Protein AF-A0A537HBE6-F1 (afdb_monomer)

Mean predicted aligned error: 11.93 Å

Structure (mmCIF, N/CA/C/O backbone):
data_AF-A0A537HBE6-F1
#
_entry.id   AF-A0A537HBE6-F1
#
loop_
_atom_site.group_PDB
_atom_site.id
_atom_site.type_symbol
_atom_site.label_atom_id
_atom_site.label_alt_id
_atom_site.label_comp_id
_atom_site.label_asym_id
_atom_site.label_entity_id
_atom_site.label_seq_id
_atom_site.pdbx_PDB_ins_code
_atom_site.Cartn_x
_atom_site.Cartn_y
_atom_site.Cartn_z
_atom_site.occupancy
_atom_site.B_iso_or_equiv
_atom_site.auth_seq_id
_atom_site.auth_comp_id
_atom_site.auth_asym_id
_atom_site.auth_atom_id
_atom_site.pdbx_PDB_model_num
ATOM 1 N N . MET A 1 1 ? -27.105 1.683 82.268 1.00 35.22 1 MET A N 1
ATOM 2 C CA . MET A 1 1 ? -25.812 1.882 82.961 1.00 35.22 1 MET A CA 1
ATOM 3 C C . MET A 1 1 ? -24.728 1.595 81.931 1.00 35.22 1 MET A C 1
ATOM 5 O O . MET A 1 1 ? -24.736 0.506 81.385 1.00 35.22 1 MET A O 1
ATOM 9 N N . LEU A 1 2 ? -24.142 2.645 81.341 1.00 30.03 2 LEU A N 1
ATOM 10 C CA . LEU A 1 2 ? -22.812 3.186 81.698 1.00 30.03 2 LEU A CA 1
ATOM 11 C C . LEU A 1 2 ? -21.709 2.138 81.435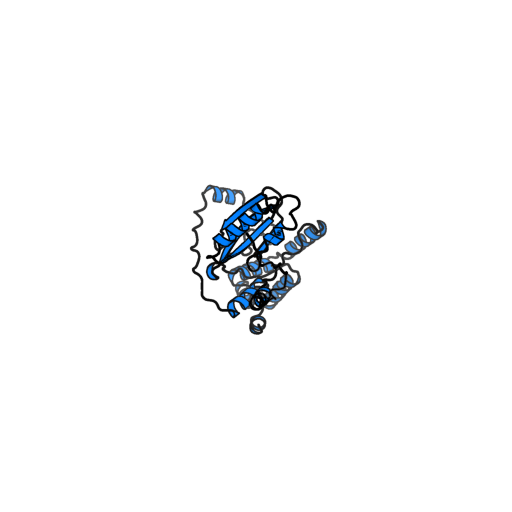 1.00 30.03 2 LEU A C 1
ATOM 13 O O . LEU A 1 2 ? -21.722 1.104 82.078 1.00 30.03 2 LEU A O 1
ATOM 17 N N . GLY A 1 3 ? -20.732 2.318 80.548 1.00 27.80 3 GLY A N 1
ATOM 18 C CA . GLY A 1 3 ? -20.381 3.460 79.717 1.00 27.80 3 GLY A CA 1
ATOM 19 C C . GLY A 1 3 ? -18.981 3.282 79.103 1.00 27.80 3 GLY A C 1
ATOM 20 O O . GLY A 1 3 ? -18.118 2.680 79.724 1.00 27.80 3 GLY A O 1
ATOM 21 N N . ARG A 1 4 ? -18.819 3.896 77.923 1.00 27.53 4 ARG A N 1
ATOM 22 C CA . ARG A 1 4 ? -17.654 4.639 77.395 1.00 27.53 4 ARG A CA 1
ATOM 23 C C . ARG A 1 4 ? -16.318 3.945 77.085 1.00 27.53 4 ARG A C 1
ATOM 25 O O . ARG A 1 4 ? -15.732 3.244 77.895 1.00 27.53 4 ARG A O 1
ATOM 32 N N . GLY A 1 5 ? -15.802 4.341 75.920 1.00 27.55 5 GLY A N 1
ATOM 33 C CA . GLY A 1 5 ? -14.431 4.175 75.444 1.00 27.55 5 GLY A CA 1
ATOM 34 C C . GLY A 1 5 ? -14.292 4.740 74.028 1.00 27.55 5 GLY A C 1
ATOM 35 O O . GLY A 1 5 ? -14.226 3.981 73.071 1.00 27.55 5 GLY A O 1
ATOM 36 N N . ASP A 1 6 ? -14.341 6.070 73.919 1.00 26.98 6 ASP A N 1
ATOM 37 C CA . ASP A 1 6 ? -14.118 6.883 72.717 1.00 26.98 6 ASP A CA 1
ATOM 38 C C . ASP A 1 6 ? -12.784 6.577 72.007 1.00 26.98 6 ASP A C 1
ATOM 40 O O . ASP A 1 6 ? -11.779 6.305 72.662 1.00 26.98 6 ASP A O 1
ATOM 44 N N . SER A 1 7 ? -12.721 6.748 70.682 1.00 27.83 7 SER A N 1
ATOM 45 C CA . SER A 1 7 ? -11.864 7.784 70.066 1.00 27.83 7 SER A CA 1
ATOM 46 C C . SER A 1 7 ? -11.860 7.747 68.531 1.00 27.83 7 SER A C 1
ATOM 48 O O . SER A 1 7 ? -11.978 6.715 67.878 1.00 27.83 7 SER A O 1
ATOM 50 N N . CYS A 1 8 ? -11.774 8.960 67.994 1.00 26.64 8 CYS A N 1
ATOM 51 C CA . CYS A 1 8 ? -11.892 9.392 66.611 1.00 26.64 8 CYS A CA 1
ATOM 52 C C . CYS A 1 8 ? -10.742 8.964 65.674 1.00 26.64 8 CYS A C 1
ATOM 54 O O . CYS A 1 8 ? -9.643 8.632 66.107 1.00 26.64 8 CYS A O 1
ATOM 56 N N . CYS A 1 9 ? -11.008 9.094 64.365 1.00 28.48 9 CYS A N 1
ATOM 57 C CA . CYS A 1 9 ? -10.073 9.026 63.233 1.00 28.48 9 CYS A CA 1
ATOM 58 C C . CYS A 1 9 ? -8.737 9.772 63.433 1.00 28.48 9 CYS A C 1
ATOM 60 O O . CYS A 1 9 ? -8.686 10.792 64.122 1.00 28.48 9 CYS A O 1
ATOM 62 N N . PRO A 1 10 ? -7.727 9.417 62.614 1.00 28.48 10 PRO A N 1
ATOM 63 C CA . PRO A 1 10 ? -7.328 10.393 61.598 1.00 28.48 10 PRO A CA 1
ATOM 64 C C . PRO A 1 10 ? -7.112 9.808 60.191 1.00 28.48 10 PRO A C 1
ATOM 66 O O . PRO A 1 10 ? -6.688 8.671 60.001 1.00 28.48 10 PRO A O 1
ATOM 69 N N . MET A 1 11 ? -7.371 10.656 59.189 1.00 29.17 11 MET A N 1
ATOM 70 C CA . MET A 1 11 ? -6.789 10.550 57.851 1.00 29.17 11 MET A CA 1
ATOM 71 C C . MET A 1 11 ? -5.257 10.514 57.943 1.00 29.17 11 MET A C 1
ATOM 73 O O . MET A 1 11 ? -4.666 11.340 58.635 1.00 29.17 11 MET A O 1
ATOM 77 N N . GLY A 1 12 ? -4.612 9.621 57.190 1.00 23.45 12 GLY A N 1
ATOM 78 C CA . GLY A 1 12 ? -3.154 9.577 57.095 1.00 23.45 12 GLY A CA 1
ATOM 79 C C . GLY A 1 12 ? -2.655 8.535 56.098 1.00 23.45 12 GLY A C 1
ATOM 80 O O . GLY A 1 12 ? -2.585 7.357 56.416 1.00 23.45 12 GLY A O 1
ATOM 81 N N . ALA A 1 13 ? -2.345 9.007 54.890 1.00 27.44 13 ALA A N 1
ATOM 82 C CA . ALA A 1 13 ? -1.372 8.489 53.926 1.00 27.44 13 ALA A CA 1
ATOM 83 C C . ALA A 1 13 ? -0.990 6.992 53.990 1.00 27.44 13 ALA A C 1
ATOM 85 O O . ALA A 1 13 ? -0.102 6.600 54.744 1.00 27.44 13 ALA A O 1
ATOM 86 N N . ILE A 1 14 ? -1.514 6.192 53.051 1.00 28.03 14 ILE A N 1
ATOM 87 C CA . ILE A 1 14 ? -0.768 5.025 52.560 1.00 28.03 14 ILE A CA 1
ATOM 88 C C . ILE A 1 14 ? -0.070 5.423 51.268 1.00 28.03 14 ILE A C 1
ATOM 90 O O . ILE A 1 14 ? -0.661 5.709 50.228 1.00 28.03 14 ILE A O 1
ATOM 94 N N . GLN A 1 15 ? 1.237 5.495 51.437 1.00 26.45 15 GLN A N 1
ATOM 95 C CA . GLN A 1 15 ? 2.254 5.921 50.518 1.00 26.45 15 GLN A CA 1
ATOM 96 C C . GLN A 1 15 ? 2.343 4.991 49.309 1.00 26.45 15 GLN A C 1
ATOM 98 O O . GLN A 1 15 ? 2.395 3.767 49.415 1.00 26.45 15 GLN A O 1
ATOM 103 N N . VAL A 1 16 ? 2.392 5.648 48.155 1.00 34.34 16 VAL A N 1
ATOM 104 C CA . VAL A 1 16 ? 2.895 5.197 46.861 1.00 34.34 16 VAL A CA 1
ATOM 105 C C . VAL A 1 16 ? 3.956 4.103 47.018 1.00 34.34 16 VAL A C 1
ATOM 107 O O . VAL A 1 16 ? 5.092 4.380 47.397 1.00 34.34 16 VAL A O 1
ATOM 110 N N . CYS A 1 17 ? 3.610 2.866 46.663 1.00 23.28 17 CYS A N 1
ATOM 111 C CA . CYS A 1 17 ? 4.595 1.815 46.454 1.00 23.28 17 CYS A CA 1
ATOM 112 C C . CYS A 1 17 ? 4.373 1.139 45.097 1.00 23.28 17 CYS A C 1
ATOM 114 O O . CYS A 1 17 ? 3.527 0.271 44.909 1.00 23.28 17 CYS A O 1
ATOM 116 N N . GLN A 1 18 ? 5.199 1.594 44.153 1.00 29.94 18 GLN A N 1
ATOM 117 C CA . GLN A 1 18 ? 5.764 0.816 43.052 1.00 29.94 18 GLN A CA 1
ATOM 118 C C . GLN A 1 18 ? 4.854 0.465 41.869 1.00 29.94 18 GLN A C 1
ATOM 120 O O . GLN A 1 18 ? 4.800 -0.653 41.358 1.00 29.94 18 GLN A O 1
ATOM 125 N N . LEU A 1 19 ? 4.332 1.531 41.267 1.00 30.58 19 LEU A N 1
ATOM 126 C CA . LEU A 1 19 ? 4.089 1.646 39.827 1.00 30.58 19 LEU A CA 1
ATOM 127 C C . LEU A 1 19 ? 5.437 1.723 39.067 1.00 30.58 19 LEU A C 1
ATOM 129 O O . LEU A 1 19 ? 5.747 2.713 38.415 1.00 30.58 19 LEU A O 1
ATOM 133 N N . GLN A 1 20 ? 6.278 0.687 39.174 1.00 28.30 20 GLN A N 1
ATOM 134 C CA . GLN A 1 20 ? 7.635 0.689 38.590 1.00 28.30 20 GLN A CA 1
ATOM 135 C C . GLN A 1 20 ? 7.948 -0.512 37.685 1.00 28.30 20 GLN A C 1
ATOM 137 O O . GLN A 1 20 ? 9.061 -0.635 37.190 1.00 28.30 20 GLN A O 1
ATOM 142 N N . ARG A 1 21 ? 6.951 -1.350 37.356 1.00 26.22 21 ARG A N 1
ATOM 143 C CA . ARG A 1 21 ? 7.073 -2.418 36.334 1.00 26.22 21 ARG A CA 1
ATOM 144 C C . ARG A 1 21 ? 6.262 -2.177 35.051 1.00 26.22 21 ARG A C 1
ATOM 146 O O . ARG A 1 21 ? 6.013 -3.110 34.296 1.00 26.22 21 ARG A O 1
ATOM 153 N N . ARG A 1 22 ? 5.842 -0.933 34.776 1.00 29.36 22 ARG A N 1
ATOM 154 C CA . ARG A 1 22 ? 5.115 -0.558 33.538 1.00 29.36 22 ARG A CA 1
ATOM 155 C C . ARG A 1 22 ? 5.915 0.313 32.555 1.00 29.36 22 ARG A C 1
ATOM 157 O O . ARG A 1 22 ? 5.417 0.591 31.467 1.00 29.36 22 ARG A O 1
ATOM 164 N N . SER A 1 23 ? 7.150 0.707 32.873 1.00 28.45 23 SER A N 1
ATOM 165 C CA . SER A 1 23 ? 7.955 1.595 32.015 1.00 28.45 23 SER A CA 1
ATOM 166 C C . SER A 1 23 ? 8.754 0.869 30.921 1.00 28.45 23 SER A C 1
ATOM 168 O O . SER A 1 23 ? 8.957 1.445 29.854 1.00 28.45 23 SER A O 1
ATOM 170 N N . GLN A 1 24 ? 9.134 -0.403 31.106 1.00 26.56 24 GLN A N 1
ATOM 171 C CA . GLN A 1 24 ? 9.979 -1.109 30.125 1.00 26.56 24 GLN A CA 1
ATOM 172 C C . GLN A 1 24 ? 9.226 -1.538 28.844 1.00 26.56 24 GLN A C 1
ATOM 174 O O . GLN A 1 24 ? 9.827 -1.630 27.777 1.00 26.56 24 GLN A O 1
ATOM 179 N N . CYS A 1 25 ? 7.904 -1.764 28.909 1.00 28.52 25 CYS A N 1
ATOM 180 C CA . CYS A 1 25 ? 7.102 -2.178 27.742 1.00 28.52 25 CYS A CA 1
ATOM 181 C C . CYS A 1 25 ? 6.655 -1.012 26.840 1.00 28.52 25 CYS A C 1
ATOM 183 O O . CYS A 1 25 ? 6.406 -1.224 25.656 1.00 28.52 25 CYS A O 1
ATOM 185 N N . ARG A 1 26 ? 6.596 0.229 27.349 1.00 28.75 26 ARG A N 1
ATOM 186 C CA . ARG A 1 26 ? 6.277 1.407 26.516 1.00 28.75 26 ARG A CA 1
ATOM 187 C C . ARG A 1 26 ? 7.437 1.816 25.605 1.00 28.75 26 ARG A C 1
ATOM 189 O O . ARG A 1 26 ? 7.196 2.227 24.476 1.00 28.75 26 ARG A O 1
ATOM 196 N N . GLN A 1 27 ? 8.681 1.642 26.052 1.00 28.62 27 GLN A N 1
ATOM 197 C CA . GLN A 1 27 ? 9.860 2.102 25.305 1.00 28.62 27 GLN A CA 1
ATOM 198 C C . GLN A 1 27 ? 10.160 1.281 24.040 1.00 28.62 27 GLN A C 1
ATOM 200 O O . GLN A 1 27 ? 10.790 1.790 23.116 1.00 28.62 27 GLN A O 1
ATOM 205 N N . ASN A 1 28 ? 9.682 0.035 23.949 1.00 29.28 28 ASN A N 1
ATOM 206 C CA . ASN A 1 28 ? 9.869 -0.773 22.741 1.00 29.28 28 ASN A CA 1
ATOM 207 C C . ASN A 1 28 ? 8.794 -0.514 21.676 1.00 29.28 28 ASN A C 1
ATOM 209 O O . ASN A 1 28 ? 9.114 -0.553 20.492 1.00 29.28 28 ASN A O 1
ATOM 213 N N . LEU A 1 29 ? 7.560 -0.166 22.055 1.00 33.53 29 LEU A N 1
ATOM 214 C CA . LEU A 1 29 ? 6.473 0.088 21.097 1.00 33.53 29 LEU A CA 1
ATOM 215 C C . LEU A 1 29 ? 6.649 1.396 20.310 1.00 33.53 29 LEU A C 1
ATOM 217 O O . LEU A 1 29 ? 6.219 1.474 19.160 1.00 33.53 29 LEU A O 1
ATOM 221 N N . GLU A 1 30 ? 7.348 2.396 20.858 1.00 29.83 30 GLU A N 1
ATOM 222 C CA . GLU A 1 30 ? 7.667 3.617 20.101 1.00 29.83 30 GLU A CA 1
ATOM 223 C C . GLU A 1 30 ? 8.700 3.381 18.986 1.00 29.83 30 GLU A C 1
ATOM 225 O O . GLU A 1 30 ? 8.633 4.032 17.942 1.00 29.83 30 GLU A O 1
ATOM 230 N N . LYS A 1 31 ? 9.587 2.383 19.129 1.00 31.44 31 LYS A N 1
ATOM 231 C CA . LYS A 1 31 ? 10.546 1.982 18.077 1.00 31.44 31 LYS A CA 1
ATOM 232 C C . LYS A 1 31 ? 9.891 1.205 16.923 1.00 31.44 31 LYS A C 1
ATOM 234 O O . LYS A 1 31 ? 10.433 1.166 15.812 1.00 31.44 31 LYS A O 1
ATOM 239 N N . PHE A 1 32 ? 8.697 0.652 17.147 1.00 34.19 32 PHE A N 1
ATOM 240 C CA . PHE A 1 32 ? 7.895 -0.066 16.150 1.00 34.19 32 PHE A CA 1
ATOM 241 C C . PHE A 1 32 ? 6.772 0.781 15.536 1.00 34.19 32 PHE A C 1
ATOM 243 O O . PHE A 1 32 ? 5.831 0.236 14.963 1.00 34.19 32 PHE A O 1
ATOM 250 N N . ARG A 1 33 ? 6.882 2.118 15.552 1.00 30.12 33 ARG A N 1
ATOM 251 C CA . ARG A 1 33 ? 6.103 2.929 14.609 1.00 30.12 33 ARG A CA 1
ATOM 252 C C . ARG A 1 33 ? 6.563 2.584 13.190 1.00 30.12 33 ARG A C 1
ATOM 254 O O . ARG A 1 33 ? 7.666 2.951 12.768 1.00 30.12 33 ARG A O 1
ATOM 261 N N . LEU A 1 34 ? 5.732 1.842 12.459 1.00 34.72 34 LEU A N 1
ATOM 262 C CA . LEU A 1 34 ? 5.733 1.927 11.004 1.00 34.72 34 LEU A CA 1
ATOM 263 C C . LEU A 1 34 ? 5.530 3.413 10.685 1.00 34.72 34 LEU A C 1
ATOM 265 O O . LEU A 1 34 ? 4.636 4.026 11.281 1.00 34.72 34 LEU A O 1
ATOM 269 N N . PRO A 1 35 ? 6.376 4.038 9.847 1.00 28.19 35 PRO A N 1
ATOM 270 C CA . PRO A 1 35 ? 6.068 5.389 9.419 1.00 28.19 35 PRO A CA 1
ATOM 271 C C . PRO A 1 35 ? 4.660 5.360 8.816 1.00 28.19 35 PRO A C 1
ATOM 273 O O . PRO A 1 35 ? 4.329 4.381 8.135 1.00 28.19 35 PRO A O 1
ATOM 276 N N . PRO A 1 36 ? 3.823 6.385 9.060 1.00 33.09 36 PRO A N 1
ATOM 277 C CA . PRO A 1 36 ? 2.632 6.546 8.248 1.00 33.09 36 PRO A CA 1
ATOM 278 C C . PRO A 1 36 ? 3.105 6.441 6.803 1.00 3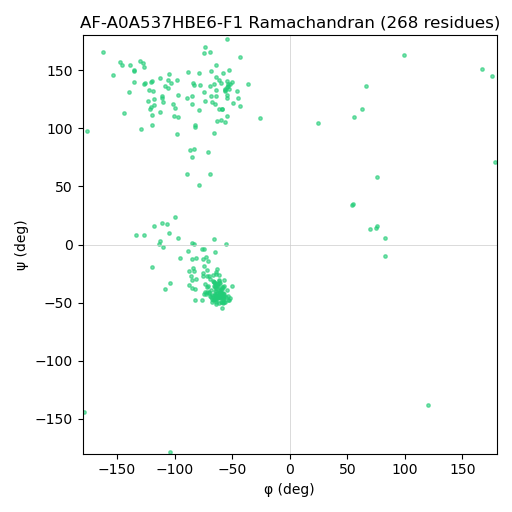3.09 36 PRO A C 1
ATOM 280 O O . PRO A 1 36 ? 4.029 7.159 6.415 1.00 33.09 36 PRO A O 1
ATOM 283 N N . ILE A 1 37 ? 2.566 5.482 6.045 1.00 39.19 37 ILE A N 1
ATOM 284 C CA . ILE A 1 37 ? 2.835 5.409 4.614 1.00 39.19 37 ILE A CA 1
ATOM 285 C C . ILE A 1 37 ? 2.408 6.781 4.102 1.00 39.19 37 ILE A C 1
ATOM 287 O O . ILE A 1 37 ? 1.219 7.102 4.125 1.00 39.19 37 ILE A O 1
ATOM 291 N N . PHE A 1 38 ? 3.396 7.624 3.795 1.00 35.47 38 PHE A N 1
ATOM 292 C CA . PHE A 1 38 ? 3.224 9.035 3.478 1.00 35.47 38 PHE A CA 1
ATOM 293 C C . PHE A 1 38 ? 2.552 9.112 2.104 1.00 35.47 38 PHE A C 1
ATOM 295 O O . PHE A 1 38 ? 3.183 9.310 1.064 1.00 35.47 38 PHE A O 1
ATOM 302 N N . PHE A 1 39 ? 1.240 8.906 2.090 1.00 40.88 39 PHE A N 1
ATOM 303 C CA . PHE A 1 39 ? 0.391 9.532 1.099 1.00 40.88 39 PHE A CA 1
ATOM 304 C C . PHE A 1 39 ? 0.437 11.017 1.441 1.00 40.88 39 PHE A C 1
ATOM 306 O O . PHE A 1 39 ? 0.247 11.384 2.600 1.00 40.88 39 PHE A O 1
ATOM 313 N N . GLY A 1 40 ? 0.853 11.824 0.464 1.00 34.81 40 GLY A N 1
ATOM 314 C CA . GLY A 1 40 ? 1.066 13.260 0.622 1.00 34.81 40 GLY A CA 1
ATOM 315 C C . GLY A 1 40 ? -0.166 13.990 1.171 1.00 34.81 40 GLY A C 1
ATOM 316 O O . GLY A 1 40 ? -1.207 13.365 1.390 1.00 34.81 40 GLY A O 1
ATOM 317 N N . PRO A 1 41 ? -0.054 15.308 1.411 1.00 30.67 41 PRO A N 1
ATOM 318 C CA . PRO A 1 41 ? -1.150 16.087 1.968 1.00 30.67 41 PRO A CA 1
ATOM 319 C C . PRO A 1 41 ? -2.433 15.830 1.176 1.00 30.67 41 PRO A C 1
ATOM 321 O O . PRO A 1 41 ? -2.404 15.662 -0.045 1.00 30.67 41 PRO A O 1
ATOM 324 N N . TYR A 1 42 ? -3.533 15.730 1.921 1.00 41.25 42 TYR A N 1
ATOM 325 C CA . TYR A 1 42 ? -4.891 15.574 1.424 1.00 41.25 42 TYR A CA 1
ATOM 326 C C . TYR A 1 42 ? -5.094 16.375 0.130 1.00 41.25 42 TYR A C 1
ATOM 328 O O . TYR A 1 42 ? -4.670 17.526 0.035 1.00 41.25 42 TYR A O 1
ATOM 336 N N . LEU A 1 43 ? -5.784 15.781 -0.850 1.00 42.91 43 LEU A N 1
ATOM 337 C CA . LEU A 1 43 ? -6.163 16.412 -2.126 1.00 42.91 43 LEU A CA 1
ATOM 338 C C . LEU A 1 43 ? -6.961 17.728 -1.968 1.00 42.91 43 LEU A C 1
ATOM 340 O O . LEU A 1 43 ? -7.326 18.338 -2.962 1.00 42.91 43 LEU A O 1
ATOM 344 N N . SER A 1 44 ? -7.229 18.183 -0.743 1.00 47.56 44 SER A N 1
ATOM 345 C CA . SER A 1 44 ? -7.985 19.389 -0.420 1.00 47.56 44 SER A CA 1
ATOM 346 C C . SER A 1 44 ? -7.225 20.710 -0.612 1.00 47.56 44 SER A C 1
ATOM 348 O O . SER A 1 44 ? -7.836 21.756 -0.419 1.00 47.56 44 SER A O 1
ATOM 350 N N . HIS A 1 45 ? -5.933 20.700 -0.977 1.00 53.78 45 HIS A N 1
ATOM 351 C CA . HIS A 1 45 ? -5.135 21.935 -1.132 1.00 53.78 45 HIS A CA 1
ATOM 352 C C . HIS A 1 45 ? -4.291 22.028 -2.413 1.00 53.78 45 HIS A C 1
ATOM 354 O O . HIS A 1 45 ? -3.482 22.944 -2.525 1.00 53.78 45 HIS A O 1
ATOM 360 N N . ILE A 1 46 ? -4.441 21.110 -3.373 1.00 65.88 46 ILE A N 1
ATOM 361 C CA . ILE A 1 46 ? -3.742 21.234 -4.662 1.00 65.88 46 ILE A CA 1
ATOM 362 C C . ILE A 1 46 ? -4.593 22.127 -5.562 1.00 65.88 46 ILE A C 1
ATOM 364 O O . ILE A 1 46 ? -5.753 21.803 -5.821 1.00 65.88 46 ILE A O 1
ATOM 368 N N . ALA A 1 47 ? -4.028 23.241 -6.024 1.00 79.75 47 ALA A N 1
ATOM 369 C CA . ALA A 1 47 ? -4.695 24.094 -6.999 1.00 79.75 47 ALA A CA 1
ATOM 370 C C . ALA A 1 47 ? -4.986 23.280 -8.280 1.00 79.75 47 ALA A C 1
ATOM 372 O O . ALA A 1 47 ? -4.136 22.474 -8.683 1.00 79.75 47 ALA A O 1
ATOM 373 N N . PRO A 1 48 ? -6.157 23.433 -8.925 1.00 81.50 48 PRO A N 1
ATOM 374 C CA . PRO A 1 48 ? -6.501 22.678 -10.132 1.00 81.50 48 PRO A CA 1
ATOM 375 C C . PRO A 1 48 ? -5.411 22.725 -11.212 1.00 81.50 48 PRO A C 1
ATOM 377 O O . PRO A 1 48 ? -5.146 21.720 -11.871 1.00 81.50 48 PRO A O 1
ATOM 380 N N . GLU A 1 49 ? -4.725 23.858 -11.345 1.00 85.25 49 GLU A N 1
ATOM 381 C CA . GLU A 1 49 ? -3.630 24.074 -12.289 1.00 85.25 49 GLU A CA 1
ATOM 382 C C . GLU A 1 49 ? -2.421 23.187 -11.966 1.00 85.25 49 GLU A C 1
ATOM 384 O O . GLU A 1 49 ? -1.898 22.506 -12.847 1.00 85.25 49 GLU A O 1
ATOM 389 N N . GLU A 1 50 ? -2.022 23.122 -10.693 1.00 82.44 50 GLU A N 1
ATOM 390 C CA . GLU A 1 50 ? -0.912 22.283 -10.227 1.00 82.44 50 GLU A CA 1
ATOM 391 C C . GLU A 1 50 ? -1.232 20.789 -10.415 1.00 82.44 50 GLU A C 1
ATOM 393 O O . GLU A 1 50 ? -0.363 19.975 -10.747 1.00 82.44 50 GLU A O 1
ATOM 398 N N . TYR A 1 51 ? -2.500 20.408 -10.236 1.00 80.12 51 TYR A N 1
ATOM 399 C CA . TYR A 1 51 ? -2.964 19.048 -10.491 1.00 80.12 51 TYR A CA 1
ATOM 400 C C . TYR A 1 51 ? -2.886 18.687 -11.982 1.00 80.12 51 TYR A C 1
ATOM 402 O O . TYR A 1 51 ? -2.356 17.627 -12.332 1.00 80.12 51 TYR A O 1
ATOM 410 N N . LEU A 1 52 ? -3.355 19.573 -12.865 1.00 84.12 52 LEU A N 1
ATOM 411 C CA . LEU A 1 52 ? -3.275 19.382 -14.315 1.00 84.12 52 LEU A CA 1
ATOM 412 C C . LEU A 1 52 ? -1.826 19.351 -14.809 1.00 84.12 52 LEU A C 1
ATOM 414 O O . LEU A 1 52 ? -1.480 18.503 -15.632 1.00 84.12 52 LEU A O 1
ATOM 418 N N . GLU A 1 53 ? -0.957 20.210 -14.275 1.00 84.62 53 GLU A N 1
ATOM 419 C CA . GLU A 1 53 ? 0.473 20.191 -14.581 1.00 84.62 53 GLU A CA 1
ATOM 420 C C . GLU A 1 53 ? 1.101 18.849 -14.184 1.00 84.62 53 GLU A C 1
ATOM 422 O O . GLU A 1 53 ? 1.799 18.226 -14.988 1.00 84.62 53 GLU A O 1
ATOM 427 N N . LYS A 1 54 ? 0.791 18.340 -12.984 1.00 81.12 54 LYS A N 1
ATOM 428 C CA . LYS A 1 54 ? 1.240 17.014 -12.531 1.00 81.12 54 LYS A CA 1
ATOM 429 C C . LYS A 1 54 ? 0.759 15.891 -13.448 1.00 81.12 54 LYS A C 1
ATOM 431 O O . LYS A 1 54 ? 1.550 14.998 -13.759 1.00 81.12 54 LYS A O 1
ATOM 436 N N . ILE A 1 55 ? -0.492 15.933 -13.911 1.00 83.38 55 ILE A N 1
ATOM 437 C CA . ILE A 1 55 ? -1.027 14.949 -14.865 1.00 83.38 55 ILE A CA 1
ATOM 438 C C . ILE A 1 55 ? -0.291 15.033 -16.201 1.00 83.38 55 ILE A C 1
ATOM 440 O O . ILE A 1 55 ? 0.200 14.017 -16.695 1.00 83.38 55 ILE A O 1
ATOM 444 N N . ASN A 1 56 ? -0.180 16.229 -16.779 1.00 84.44 56 ASN A N 1
ATOM 445 C CA . ASN A 1 56 ? 0.478 16.435 -18.069 1.00 84.44 56 ASN A CA 1
ATOM 446 C C . ASN A 1 56 ? 1.938 15.989 -18.015 1.00 84.44 56 ASN A C 1
ATOM 448 O O . ASN A 1 56 ? 2.426 15.293 -18.913 1.00 84.44 56 ASN A O 1
ATOM 452 N N . ARG A 1 57 ? 2.617 16.308 -16.910 1.00 83.81 57 ARG A N 1
ATOM 453 C CA . ARG A 1 57 ? 3.960 15.823 -16.625 1.00 83.81 57 ARG A CA 1
ATOM 454 C C . ARG A 1 57 ? 3.973 14.303 -16.595 1.00 83.81 57 ARG A C 1
ATOM 456 O O . ARG A 1 57 ? 4.706 13.715 -17.379 1.00 83.81 57 ARG A O 1
ATOM 463 N N . PHE A 1 58 ? 3.140 13.652 -15.792 1.00 85.00 58 PHE A N 1
ATOM 464 C CA . PHE A 1 58 ? 3.072 12.190 -15.736 1.00 85.00 58 PHE A CA 1
ATOM 465 C C . PHE A 1 58 ? 2.867 11.545 -17.120 1.00 85.00 58 PHE A C 1
ATOM 467 O O . PHE A 1 58 ? 3.640 10.667 -17.506 1.00 85.00 58 PHE A O 1
ATOM 474 N N . VAL A 1 59 ? 1.910 12.035 -17.914 1.00 85.25 59 VAL A N 1
ATOM 475 C CA . VAL A 1 59 ? 1.630 11.532 -19.273 1.00 85.25 59 VAL A CA 1
ATOM 476 C C . VAL A 1 59 ? 2.825 11.725 -20.211 1.00 85.25 59 VAL A C 1
ATOM 478 O O . VAL A 1 59 ? 3.111 10.858 -21.037 1.00 85.25 59 VAL A O 1
ATOM 481 N N . SER A 1 60 ? 3.578 12.821 -20.076 1.00 85.88 60 SER A N 1
ATOM 482 C CA . SER A 1 60 ? 4.776 13.051 -20.893 1.00 85.88 60 SER A CA 1
ATOM 483 C C . SER A 1 60 ? 5.858 11.980 -20.687 1.00 85.88 60 SER A C 1
ATOM 485 O O . SER A 1 60 ? 6.553 11.636 -21.644 1.00 85.88 60 SER A O 1
ATOM 487 N N . PHE A 1 61 ? 5.951 11.413 -19.477 1.00 86.94 61 PHE A N 1
ATOM 488 C CA . PHE A 1 61 ? 6.913 10.371 -19.113 1.00 86.94 61 PHE A CA 1
ATOM 489 C C . PHE A 1 61 ? 6.440 8.955 -19.458 1.00 86.94 61 PHE A C 1
ATOM 491 O O . PHE A 1 61 ? 7.262 8.039 -19.451 1.00 86.94 61 PHE A O 1
ATOM 498 N N . LEU A 1 62 ? 5.170 8.743 -19.802 1.00 88.75 62 LEU A N 1
ATOM 499 C CA . LEU A 1 62 ? 4.662 7.446 -20.260 1.00 88.75 62 LEU A CA 1
ATOM 500 C C . LEU A 1 62 ? 5.017 7.174 -21.732 1.00 88.75 62 LEU A C 1
ATOM 502 O O . LEU A 1 62 ? 4.175 6.831 -22.557 1.00 88.75 62 LEU A O 1
ATOM 506 N N . ASP A 1 63 ? 6.293 7.328 -22.082 1.00 91.31 63 ASP A N 1
ATOM 507 C CA . ASP A 1 63 ? 6.792 6.929 -23.393 1.00 91.31 63 ASP A CA 1
ATOM 508 C C . ASP A 1 63 ? 6.915 5.399 -23.514 1.00 91.31 63 ASP A C 1
ATOM 510 O O . ASP A 1 63 ? 6.901 4.654 -22.528 1.00 91.31 63 ASP A O 1
ATOM 514 N N . HIS A 1 64 ? 7.060 4.921 -24.751 1.00 93.00 64 HIS A N 1
ATOM 515 C CA . HIS A 1 64 ? 7.154 3.493 -25.045 1.00 93.00 64 HIS A CA 1
ATOM 516 C C . HIS A 1 64 ? 8.265 2.778 -24.255 1.00 93.00 64 HIS A C 1
ATOM 518 O O . HIS A 1 64 ? 8.068 1.656 -23.785 1.00 93.00 64 HIS A O 1
ATOM 524 N N . GLN A 1 65 ? 9.429 3.412 -24.079 1.00 94.25 65 GLN A N 1
ATOM 525 C CA . GLN A 1 65 ? 10.552 2.804 -23.366 1.00 94.25 65 GLN A CA 1
ATOM 526 C C . GLN A 1 65 ? 10.288 2.744 -21.859 1.00 94.25 65 GLN A C 1
ATOM 528 O O . GLN A 1 65 ? 10.538 1.708 -21.245 1.00 94.25 65 GLN A O 1
ATOM 533 N N . ASN A 1 66 ? 9.747 3.807 -21.265 1.00 94.31 66 ASN A N 1
ATOM 534 C CA . ASN A 1 66 ? 9.413 3.858 -19.845 1.00 94.31 66 ASN A CA 1
ATOM 535 C C . ASN A 1 66 ? 8.309 2.855 -19.499 1.00 94.31 66 ASN A C 1
ATOM 537 O O . ASN A 1 66 ? 8.461 2.104 -18.538 1.00 94.31 66 ASN A O 1
ATOM 541 N N . VAL A 1 67 ? 7.257 2.757 -20.318 1.00 93.44 67 VAL A N 1
ATOM 542 C CA . VAL A 1 67 ? 6.210 1.738 -20.142 1.00 93.44 67 VAL A CA 1
ATOM 543 C C . VAL A 1 67 ? 6.804 0.330 -20.228 1.00 93.44 67 VAL A C 1
ATOM 545 O O . VAL A 1 67 ? 6.539 -0.506 -19.362 1.00 93.44 67 VAL A O 1
ATOM 548 N N . LYS A 1 68 ? 7.683 0.070 -21.205 1.00 94.56 68 LYS A N 1
ATOM 549 C CA . LYS A 1 68 ? 8.371 -1.224 -21.340 1.00 94.56 68 LYS A CA 1
ATOM 550 C C . LYS A 1 68 ? 9.237 -1.555 -20.117 1.00 94.56 68 LYS A C 1
ATOM 552 O O . LYS A 1 68 ? 9.226 -2.697 -19.658 1.00 94.56 68 LYS A O 1
ATOM 557 N N . ILE A 1 69 ? 9.951 -0.569 -19.567 1.00 94.88 69 ILE A N 1
ATOM 558 C CA . ILE A 1 69 ? 10.756 -0.716 -18.344 1.00 94.88 69 ILE A CA 1
ATOM 559 C C . ILE A 1 69 ? 9.860 -1.020 -17.139 1.00 94.88 69 ILE A C 1
ATOM 561 O O . ILE A 1 69 ? 10.130 -1.986 -16.430 1.00 94.88 69 ILE A O 1
ATOM 565 N N . ILE A 1 70 ? 8.781 -0.261 -16.920 1.00 92.75 70 ILE A N 1
ATOM 566 C CA . ILE A 1 70 ? 7.881 -0.455 -15.769 1.00 92.75 70 ILE A CA 1
ATOM 567 C C . ILE A 1 70 ? 7.198 -1.829 -15.834 1.00 92.75 70 ILE A C 1
ATOM 569 O O . ILE A 1 70 ? 7.147 -2.549 -14.835 1.00 92.75 70 ILE A O 1
ATOM 573 N N . MET A 1 71 ? 6.751 -2.252 -17.019 1.00 92.56 71 MET A N 1
ATOM 574 C CA . MET A 1 71 ? 6.179 -3.588 -17.222 1.00 92.56 71 MET A CA 1
ATOM 575 C C . MET A 1 71 ? 7.207 -4.704 -16.977 1.00 92.56 71 MET A C 1
ATOM 577 O O . MET A 1 71 ? 6.879 -5.738 -16.389 1.00 92.56 71 MET A O 1
ATOM 581 N N . ALA A 1 72 ? 8.469 -4.499 -17.364 1.00 93.50 72 ALA A N 1
ATOM 582 C CA . ALA A 1 72 ? 9.546 -5.436 -17.054 1.00 93.50 72 ALA A CA 1
ATOM 583 C C . ALA A 1 72 ? 9.878 -5.466 -15.552 1.00 93.50 72 ALA A C 1
ATOM 585 O O . ALA A 1 72 ? 10.077 -6.551 -15.009 1.00 93.50 72 ALA A O 1
ATOM 586 N N . MET A 1 73 ? 9.868 -4.321 -14.863 1.00 91.94 73 MET A N 1
ATOM 587 C CA . MET A 1 73 ? 10.028 -4.244 -13.404 1.00 91.94 73 MET A CA 1
ATOM 588 C C . MET A 1 73 ? 8.918 -5.005 -12.673 1.00 91.94 73 MET A C 1
ATOM 590 O O . MET A 1 73 ? 9.195 -5.752 -11.737 1.00 91.94 73 MET A O 1
ATOM 594 N N . ARG A 1 74 ? 7.667 -4.880 -13.134 1.00 89.06 74 ARG A N 1
ATOM 595 C CA . ARG A 1 74 ? 6.531 -5.660 -12.621 1.00 89.06 74 ARG A CA 1
ATOM 596 C C . ARG A 1 74 ? 6.762 -7.167 -12.753 1.00 89.06 74 ARG A C 1
ATOM 598 O O . ARG A 1 74 ? 6.430 -7.909 -11.836 1.00 89.06 74 ARG A O 1
ATOM 605 N N . LYS A 1 75 ? 7.302 -7.622 -13.887 1.00 90.19 75 LYS A N 1
ATOM 606 C CA . LYS A 1 75 ? 7.463 -9.054 -14.187 1.00 90.19 75 LYS A CA 1
ATOM 607 C C . LYS A 1 75 ? 8.706 -9.682 -13.551 1.00 90.19 75 LYS A C 1
ATOM 609 O O . LYS A 1 75 ? 8.650 -10.832 -13.133 1.00 90.19 75 LYS A O 1
ATOM 614 N N . TYR A 1 76 ? 9.823 -8.959 -13.515 1.00 91.50 76 TYR A N 1
ATOM 615 C CA . TYR A 1 76 ? 11.138 -9.500 -13.142 1.00 91.50 76 TYR A CA 1
ATOM 616 C C . TYR A 1 76 ? 11.691 -8.936 -11.823 1.00 91.50 76 TYR A C 1
ATOM 618 O O . TYR A 1 76 ? 12.782 -9.319 -11.402 1.00 91.50 76 TYR A O 1
ATOM 626 N N . GLY A 1 77 ? 10.949 -8.044 -11.162 1.00 88.56 77 GLY A N 1
ATOM 627 C CA . GLY A 1 77 ? 11.323 -7.428 -9.893 1.0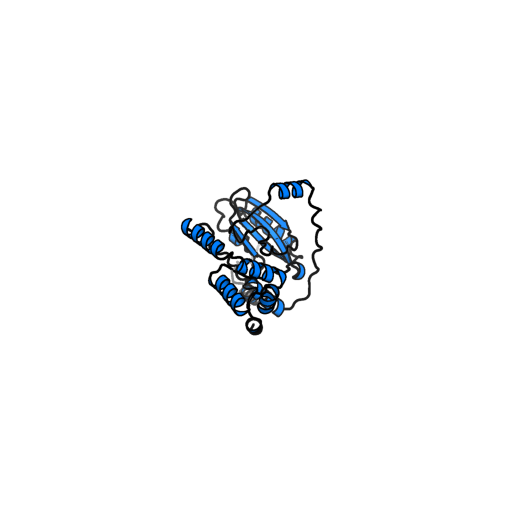0 88.56 77 GLY A CA 1
ATOM 628 C C . GLY A 1 77 ? 11.913 -6.023 -10.040 1.00 88.56 77 GLY A C 1
ATOM 629 O O . GLY A 1 77 ? 12.343 -5.594 -11.107 1.00 88.56 77 GLY A O 1
ATOM 630 N N . LEU A 1 78 ? 11.942 -5.291 -8.925 1.00 88.44 78 LEU A N 1
ATOM 631 C CA . LEU A 1 78 ? 12.191 -3.842 -8.906 1.00 88.44 78 LEU A CA 1
ATOM 632 C C . LEU A 1 78 ? 13.679 -3.455 -8.922 1.00 88.44 78 LEU A C 1
ATOM 634 O O . LEU A 1 78 ? 14.013 -2.318 -9.245 1.00 88.44 78 LEU A O 1
ATOM 638 N N . ARG A 1 79 ? 14.570 -4.378 -8.536 1.00 86.75 79 ARG A N 1
ATOM 639 C CA . ARG A 1 79 ? 15.973 -4.077 -8.190 1.00 86.75 79 ARG A CA 1
ATOM 640 C C . ARG A 1 79 ? 16.978 -4.460 -9.273 1.00 86.75 79 ARG A C 1
ATOM 642 O O . ARG A 1 79 ? 18.003 -3.800 -9.421 1.00 86.75 79 ARG A O 1
ATOM 649 N N . ASN A 1 80 ? 16.712 -5.530 -10.023 1.00 91.38 80 ASN A N 1
ATOM 650 C CA . ASN A 1 80 ? 17.662 -6.060 -10.998 1.00 91.38 80 ASN A CA 1
ATOM 651 C C . ASN A 1 80 ? 17.544 -5.329 -12.347 1.00 91.38 80 ASN A C 1
ATOM 653 O O . ASN A 1 80 ? 17.004 -5.854 -13.322 1.00 91.38 80 ASN A O 1
ATOM 657 N N . LEU A 1 81 ? 18.064 -4.098 -12.400 1.00 93.12 81 LEU A N 1
ATOM 658 C CA . LEU A 1 81 ? 18.029 -3.263 -13.608 1.00 93.12 81 LEU A CA 1
ATOM 659 C C . LEU A 1 81 ? 18.834 -3.853 -14.774 1.00 93.12 81 LEU A C 1
ATOM 661 O O . LEU A 1 81 ? 18.513 -3.590 -15.930 1.00 93.12 81 LEU A O 1
ATOM 665 N N . GLN A 1 82 ? 19.837 -4.688 -14.491 1.00 93.69 82 GLN A N 1
ATOM 666 C CA . GLN A 1 82 ? 20.583 -5.403 -15.526 1.00 93.69 82 GLN A CA 1
ATOM 667 C C . GLN A 1 82 ? 19.710 -6.463 -16.206 1.00 93.69 82 GLN A C 1
ATOM 669 O O . GLN A 1 82 ? 19.664 -6.526 -17.433 1.00 93.69 82 GLN A O 1
ATOM 674 N N . LEU A 1 83 ? 18.961 -7.251 -15.428 1.00 95.12 83 LEU A N 1
ATOM 675 C CA . LEU A 1 83 ? 17.987 -8.195 -15.975 1.00 95.12 83 LEU A CA 1
ATOM 676 C C . LEU A 1 83 ? 16.909 -7.465 -16.782 1.00 95.12 83 LEU A C 1
ATOM 678 O O . LEU A 1 83 ? 16.556 -7.914 -17.870 1.00 95.12 83 LEU A O 1
ATOM 682 N N . ILE A 1 84 ? 16.427 -6.321 -16.293 1.00 96.19 84 ILE A N 1
ATOM 683 C CA . ILE A 1 84 ? 15.446 -5.497 -17.011 1.00 96.19 84 ILE A CA 1
ATOM 684 C C . ILE A 1 84 ? 16.012 -4.995 -18.343 1.00 96.19 84 ILE A C 1
ATOM 686 O O . ILE A 1 84 ? 15.333 -5.115 -19.361 1.00 96.19 84 ILE A O 1
ATOM 690 N N . ALA A 1 85 ? 17.248 -4.493 -18.375 1.00 97.00 85 ALA A N 1
ATOM 691 C CA . ALA A 1 85 ? 17.913 -4.071 -19.608 1.00 97.00 85 ALA A CA 1
ATOM 692 C C . ALA A 1 85 ? 17.979 -5.214 -20.634 1.00 97.00 85 ALA A C 1
ATOM 694 O O . ALA A 1 85 ? 17.505 -5.063 -21.760 1.00 97.00 85 ALA A O 1
ATOM 695 N N . ASN A 1 86 ? 18.429 -6.397 -20.201 1.00 96.38 86 ASN A N 1
ATOM 696 C CA . ASN A 1 86 ? 18.507 -7.587 -21.050 1.00 96.38 86 ASN A CA 1
ATOM 697 C C . ASN A 1 86 ? 17.126 -8.019 -21.574 1.00 96.38 86 ASN A C 1
ATOM 699 O O . ASN A 1 86 ? 16.977 -8.338 -22.749 1.00 96.38 86 ASN A O 1
ATOM 703 N N . LYS A 1 87 ? 16.091 -8.013 -20.722 1.00 96.62 87 LYS A N 1
ATOM 704 C CA . LYS A 1 87 ? 14.730 -8.435 -21.104 1.00 96.62 87 LYS A CA 1
ATOM 705 C C . LYS A 1 87 ? 13.988 -7.410 -21.960 1.00 96.62 87 LYS A C 1
ATOM 707 O O . LYS A 1 87 ? 13.071 -7.783 -22.685 1.00 96.62 87 LYS A O 1
ATOM 712 N N . THR A 1 88 ? 14.351 -6.133 -21.875 1.00 95.56 88 THR A N 1
ATOM 713 C CA . THR A 1 88 ? 13.726 -5.060 -22.663 1.00 95.56 88 THR A CA 1
ATOM 714 C C . THR A 1 88 ? 14.492 -4.724 -23.940 1.00 95.56 88 THR A C 1
ATOM 716 O O . THR A 1 88 ? 13.931 -4.034 -24.796 1.00 95.56 88 THR A O 1
ATOM 719 N N . ASN A 1 89 ? 15.717 -5.236 -24.098 1.00 96.31 89 ASN A N 1
ATOM 720 C CA . ASN A 1 89 ? 16.661 -4.857 -25.150 1.00 96.31 89 ASN A CA 1
ATOM 721 C C . ASN A 1 89 ? 16.934 -3.339 -25.179 1.00 96.31 89 ASN A C 1
ATOM 723 O O . ASN A 1 89 ? 17.062 -2.731 -26.239 1.00 96.31 89 ASN A O 1
ATOM 727 N N . ILE A 1 90 ? 16.944 -2.709 -24.001 1.00 96.62 90 ILE A N 1
ATOM 728 C CA . ILE A 1 90 ? 17.289 -1.296 -23.819 1.00 96.62 90 ILE A CA 1
ATOM 729 C C . ILE A 1 90 ? 18.687 -1.254 -23.193 1.00 96.62 90 ILE A C 1
ATOM 731 O O . ILE A 1 90 ? 18.922 -1.987 -22.227 1.00 96.62 90 ILE A O 1
ATOM 735 N N . PRO A 1 91 ? 19.616 -0.405 -23.677 1.00 97.44 91 PRO A N 1
ATOM 736 C CA . PRO A 1 91 ? 20.950 -0.311 -23.098 1.00 97.44 91 PRO A CA 1
ATOM 737 C C . PRO A 1 91 ? 20.904 -0.058 -21.589 1.00 97.44 91 PRO A C 1
ATOM 739 O O . PRO A 1 91 ? 20.147 0.785 -21.101 1.00 97.44 91 PRO A O 1
ATOM 742 N N . ARG A 1 92 ? 21.750 -0.771 -20.837 1.00 96.06 92 ARG A N 1
ATOM 743 C CA . ARG A 1 92 ? 21.802 -0.677 -19.370 1.00 96.06 92 ARG A CA 1
ATOM 744 C C . ARG A 1 92 ? 21.937 0.769 -18.858 1.00 96.06 92 ARG A C 1
ATOM 746 O O . ARG A 1 92 ? 21.161 1.118 -17.966 1.00 96.06 92 ARG A O 1
ATOM 753 N N . PRO A 1 93 ? 22.821 1.633 -19.408 1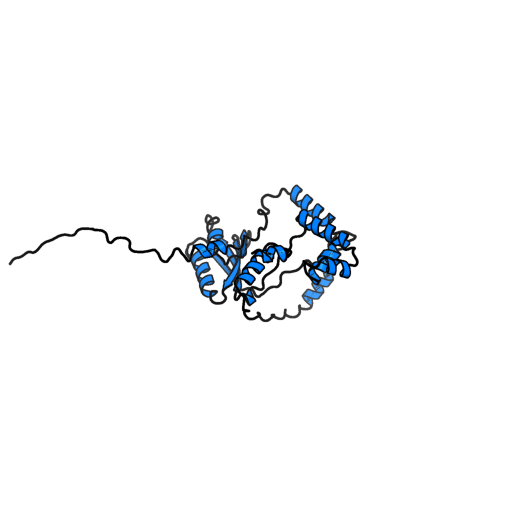.00 96.88 93 PRO A N 1
ATOM 754 C CA . PRO A 1 93 ? 22.909 3.029 -18.971 1.00 96.88 93 PRO A CA 1
ATOM 755 C C . PRO A 1 93 ? 21.586 3.784 -19.139 1.00 96.88 93 PRO A C 1
ATOM 757 O O . PRO A 1 93 ? 21.188 4.542 -18.258 1.00 96.88 93 PRO A O 1
ATOM 760 N N . THR A 1 94 ? 20.858 3.519 -20.226 1.00 96.88 94 THR A N 1
ATOM 761 C CA . THR A 1 94 ? 19.560 4.137 -20.517 1.00 96.88 94 THR A CA 1
ATOM 762 C C . THR A 1 94 ? 18.484 3.694 -19.530 1.00 96.88 94 THR A C 1
ATOM 764 O O . THR A 1 94 ? 17.734 4.538 -19.045 1.00 96.88 94 THR A O 1
ATOM 767 N N . VAL A 1 95 ? 18.416 2.401 -19.185 1.00 96.88 95 VAL A N 1
ATOM 768 C CA . VAL A 1 95 ? 17.473 1.907 -18.164 1.00 96.88 95 VAL A CA 1
ATOM 769 C C . VAL A 1 95 ? 17.739 2.579 -16.821 1.00 96.88 95 VAL A C 1
ATOM 771 O O . VAL A 1 95 ? 16.811 3.114 -16.221 1.00 96.88 95 VAL A O 1
ATOM 774 N N . HIS A 1 96 ? 18.999 2.600 -16.377 1.00 95.44 96 HIS A N 1
ATOM 775 C CA . HIS A 1 96 ? 19.384 3.259 -15.128 1.00 95.44 96 HIS A CA 1
ATOM 776 C C . HIS A 1 96 ? 19.009 4.747 -15.134 1.00 95.44 96 HIS A C 1
ATOM 778 O O . HIS A 1 96 ? 18.325 5.200 -14.220 1.00 95.44 96 HIS A O 1
ATOM 784 N N . ALA A 1 97 ? 19.382 5.490 -16.181 1.00 96.31 97 ALA A N 1
ATOM 785 C CA . ALA A 1 97 ? 19.093 6.919 -16.285 1.00 96.31 97 ALA A CA 1
ATOM 786 C C . ALA A 1 97 ? 17.585 7.217 -16.267 1.00 96.31 97 ALA A C 1
ATOM 788 O O . ALA A 1 97 ? 17.139 8.111 -15.548 1.00 96.31 97 ALA A O 1
ATOM 789 N N . ARG A 1 98 ? 16.785 6.452 -17.021 1.00 95.44 98 ARG A N 1
ATOM 790 C CA . ARG A 1 98 ? 15.324 6.622 -17.085 1.00 95.44 98 ARG A CA 1
ATOM 791 C C . ARG A 1 98 ? 14.662 6.352 -15.743 1.00 95.44 98 ARG A C 1
ATOM 793 O O . ARG A 1 98 ? 13.864 7.158 -15.280 1.00 95.44 98 ARG A O 1
ATOM 800 N N . VAL A 1 99 ? 15.029 5.249 -15.105 1.00 94.69 99 VAL A N 1
ATOM 801 C CA . VAL A 1 99 ? 14.514 4.863 -13.792 1.00 94.69 99 VAL A CA 1
ATOM 802 C C . VAL A 1 99 ? 14.862 5.905 -12.731 1.00 94.69 99 VAL A C 1
ATOM 804 O O . VAL A 1 99 ? 13.965 6.385 -12.046 1.00 94.69 99 VAL A O 1
ATOM 807 N N . SER A 1 100 ? 16.131 6.310 -12.636 1.00 93.38 100 SER A N 1
ATOM 808 C CA . SER A 1 100 ? 16.555 7.323 -11.666 1.00 93.38 100 SER A CA 1
ATOM 809 C C . SER A 1 100 ? 15.888 8.673 -11.916 1.00 93.38 100 SER A C 1
ATOM 811 O O . SER A 1 100 ? 15.567 9.381 -10.965 1.00 93.38 100 SER A O 1
ATOM 813 N N . LYS A 1 101 ? 15.623 9.026 -13.181 1.00 93.12 101 LYS A N 1
ATOM 814 C CA . LYS A 1 101 ? 14.838 10.217 -13.517 1.00 93.12 101 LYS A CA 1
ATOM 815 C C . LYS A 1 101 ? 13.395 10.090 -13.021 1.00 93.12 101 LYS A C 1
ATOM 817 O O . LYS A 1 101 ? 12.910 11.010 -12.380 1.00 93.12 101 LYS A O 1
ATOM 822 N N . LEU A 1 102 ? 12.722 8.962 -13.259 1.00 91.62 102 LEU A N 1
ATOM 823 C CA . LEU A 1 102 ? 11.351 8.741 -12.778 1.00 91.62 102 LEU A CA 1
ATOM 824 C C . LEU A 1 102 ? 11.252 8.801 -11.244 1.00 91.62 102 LEU A C 1
ATOM 826 O O . LEU A 1 102 ? 10.291 9.360 -10.720 1.00 91.62 102 LEU A O 1
ATOM 830 N N . GLU A 1 103 ? 12.242 8.259 -10.534 1.00 91.00 103 GLU A N 1
ATOM 831 C CA . GLU A 1 103 ? 12.324 8.308 -9.067 1.00 91.00 103 GLU A CA 1
ATOM 832 C C . GLU A 1 103 ? 12.553 9.739 -8.564 1.00 91.00 103 GLU A C 1
ATOM 834 O O . GLU A 1 103 ? 11.804 10.220 -7.714 1.00 91.00 103 GLU A O 1
ATOM 839 N N . LYS A 1 104 ? 13.539 10.451 -9.130 1.00 90.81 104 LYS A N 1
ATOM 840 C CA . LYS A 1 104 ? 13.868 11.837 -8.756 1.00 90.81 104 LYS A CA 1
ATOM 841 C C . LYS A 1 104 ? 12.686 12.786 -8.955 1.00 90.81 104 LYS A C 1
ATOM 843 O O . LYS A 1 104 ? 12.489 13.693 -8.156 1.00 90.81 104 LYS A O 1
ATOM 848 N N . GLU A 1 105 ? 11.901 12.557 -10.001 1.00 87.62 105 GLU A N 1
ATOM 849 C CA . GLU A 1 105 ? 10.723 13.363 -10.330 1.00 87.62 105 GLU A CA 1
ATOM 850 C C . GLU A 1 105 ? 9.468 12.946 -9.547 1.00 87.62 105 GLU A C 1
ATOM 852 O O . GLU A 1 105 ? 8.393 13.510 -9.745 1.00 87.62 105 GLU A O 1
ATOM 857 N N . GLY A 1 106 ? 9.575 11.944 -8.667 1.00 86.44 106 GLY A N 1
ATOM 858 C CA . GLY A 1 106 ? 8.462 11.448 -7.860 1.00 86.44 106 GLY A CA 1
ATOM 859 C C . GLY A 1 106 ? 7.386 10.702 -8.657 1.00 86.44 106 GLY A C 1
ATOM 860 O O . GLY A 1 106 ? 6.306 10.457 -8.120 1.00 86.44 106 GLY A O 1
ATOM 861 N N . LEU A 1 107 ? 7.670 10.335 -9.911 1.00 85.81 107 LEU A N 1
ATOM 862 C CA . LEU A 1 107 ? 6.751 9.654 -10.833 1.00 85.81 107 LEU A CA 1
ATOM 863 C C . LEU A 1 107 ? 6.797 8.129 -10.691 1.00 85.81 107 LEU A C 1
ATOM 865 O O . LEU A 1 107 ? 5.840 7.444 -11.048 1.00 85.81 107 LEU A O 1
ATOM 869 N N . LEU A 1 108 ? 7.900 7.596 -10.166 1.00 87.75 108 LEU A N 1
ATOM 870 C CA . LEU A 1 108 ? 8.034 6.198 -9.781 1.00 87.75 108 LEU A CA 1
ATOM 871 C C . LEU A 1 108 ? 8.288 6.115 -8.280 1.00 87.75 108 LEU A C 1
ATOM 873 O O . LEU A 1 108 ? 9.284 6.626 -7.775 1.00 87.75 108 LEU A O 1
ATOM 877 N N . ARG A 1 109 ? 7.388 5.431 -7.580 1.00 88.00 109 ARG A N 1
ATOM 878 C CA . ARG A 1 109 ? 7.559 5.042 -6.183 1.00 88.00 109 ARG A CA 1
ATOM 879 C C . ARG A 1 109 ? 7.444 3.532 -6.090 1.00 88.00 109 ARG A C 1
ATOM 881 O O . ARG A 1 109 ? 6.532 2.940 -6.663 1.00 88.00 109 ARG A O 1
ATOM 888 N N . THR A 1 110 ? 8.376 2.923 -5.375 1.00 88.31 110 THR A N 1
ATOM 889 C CA . THR A 1 110 ? 8.452 1.477 -5.201 1.00 88.31 110 THR A CA 1
ATOM 890 C C . THR A 1 110 ? 8.309 1.127 -3.740 1.00 88.31 110 THR A C 1
ATOM 892 O O . THR A 1 110 ? 8.991 1.692 -2.903 1.00 88.31 110 THR A O 1
ATOM 895 N N . TRP A 1 111 ? 7.463 0.160 -3.426 1.00 88.12 111 TRP A N 1
ATOM 896 C CA . TRP A 1 111 ? 7.340 -0.405 -2.087 1.00 88.12 111 TRP A CA 1
ATOM 897 C C . TRP A 1 111 ? 6.982 -1.877 -2.217 1.00 88.12 111 TRP A C 1
ATOM 899 O O . TRP A 1 111 ? 6.444 -2.308 -3.243 1.00 88.12 111 TRP A O 1
ATOM 909 N N . ILE A 1 112 ? 7.277 -2.657 -1.185 1.00 87.06 112 ILE A N 1
ATOM 910 C CA . ILE A 1 112 ? 6.756 -4.019 -1.096 1.00 87.06 112 ILE A CA 1
ATOM 911 C C . ILE A 1 112 ? 5.396 -4.016 -0.402 1.00 87.06 112 ILE A C 1
ATOM 913 O O . ILE A 1 112 ? 5.129 -3.200 0.480 1.00 87.06 112 ILE A O 1
ATOM 917 N N . HIS A 1 113 ? 4.542 -4.958 -0.787 1.00 86.75 113 HIS A N 1
ATOM 918 C CA . HIS A 1 113 ? 3.349 -5.292 -0.023 1.00 86.75 113 HIS A CA 1
ATOM 919 C C . HIS A 1 113 ? 3.647 -6.558 0.784 1.00 86.75 113 HIS A C 1
ATOM 921 O O . HIS A 1 113 ? 3.838 -7.611 0.169 1.00 86.75 113 HIS A O 1
ATOM 927 N N . PRO A 1 114 ? 3.754 -6.472 2.121 1.00 88.19 114 PRO A N 1
ATOM 928 C CA . PRO A 1 114 ? 3.920 -7.647 2.957 1.00 88.19 114 PRO A CA 1
ATOM 929 C C . PRO A 1 114 ? 2.778 -8.627 2.763 1.00 88.19 114 PRO A C 1
ATOM 931 O O . PRO A 1 114 ? 1.639 -8.213 2.570 1.00 88.19 114 PRO A O 1
ATOM 934 N N . ASN A 1 115 ? 3.087 -9.912 2.899 1.00 89.50 115 ASN A N 1
ATOM 935 C CA . ASN A 1 115 ? 2.055 -10.912 3.094 1.00 89.50 115 ASN A CA 1
ATOM 936 C C . ASN A 1 115 ? 1.684 -10.928 4.580 1.00 89.50 115 ASN A C 1
ATOM 938 O O . ASN A 1 115 ? 2.453 -11.433 5.399 1.00 89.50 115 ASN A O 1
ATOM 942 N N . TYR A 1 116 ? 0.551 -10.328 4.930 1.00 90.25 116 TYR A N 1
ATOM 943 C CA . TYR A 1 116 ? 0.137 -10.165 6.323 1.00 90.25 116 TYR A CA 1
ATOM 944 C C . TYR A 1 116 ? -0.274 -11.498 6.946 1.00 90.25 116 TYR A C 1
ATOM 946 O O . TYR A 1 116 ? 0.078 -11.754 8.097 1.00 90.25 116 TYR A O 1
ATOM 954 N N . ALA A 1 117 ? -0.899 -12.386 6.170 1.00 90.44 117 ALA A N 1
ATOM 955 C CA . ALA A 1 117 ? -1.242 -13.731 6.623 1.00 90.44 117 ALA A CA 1
ATOM 956 C C . ALA A 1 117 ? -0.011 -14.523 7.101 1.00 90.44 117 ALA A C 1
ATOM 958 O O . ALA A 1 117 ? -0.023 -15.105 8.187 1.00 90.44 117 ALA A O 1
ATOM 959 N N . LYS A 1 118 ? 1.099 -14.466 6.351 1.00 91.12 118 LYS A N 1
ATOM 960 C CA . LYS A 1 118 ? 2.372 -15.093 6.752 1.00 91.12 118 LYS A CA 1
ATOM 961 C C . LYS A 1 118 ? 2.974 -14.491 8.021 1.00 91.12 118 LYS A C 1
ATOM 963 O O . LYS A 1 118 ? 3.732 -15.178 8.697 1.00 91.12 118 LYS A O 1
ATOM 968 N N . LEU A 1 119 ? 2.632 -13.247 8.352 1.00 91.38 119 LEU A N 1
ATOM 969 C CA . LEU A 1 119 ? 3.036 -12.587 9.596 1.00 91.38 119 LEU A CA 1
ATOM 970 C C . LEU A 1 119 ? 2.108 -12.917 10.780 1.00 91.38 119 LEU A C 1
ATOM 972 O O . LEU A 1 119 ? 2.304 -12.376 11.864 1.00 91.38 119 LEU A O 1
ATOM 976 N N . GLY A 1 120 ? 1.088 -13.762 10.587 1.00 91.75 120 GLY A N 1
ATOM 977 C CA . GLY A 1 120 ? 0.063 -14.035 11.601 1.00 91.75 120 GLY A CA 1
ATOM 978 C C . GLY A 1 120 ? -0.959 -12.905 11.762 1.00 91.75 120 GLY A C 1
ATOM 979 O O . GLY A 1 120 ? -1.684 -12.859 12.755 1.00 91.75 120 GLY A O 1
ATOM 980 N N . LEU A 1 121 ? -1.023 -11.982 10.798 1.00 92.62 121 LEU A N 1
ATOM 981 C CA . LEU A 1 121 ? -1.919 -10.831 10.813 1.00 92.62 121 LEU A CA 1
ATOM 982 C C . LEU A 1 121 ? -3.074 -11.038 9.827 1.00 92.62 121 LEU A C 1
ATOM 984 O O . LEU A 1 121 ? -2.892 -11.521 8.711 1.00 92.62 121 LEU A O 1
ATOM 988 N N . VAL A 1 122 ? -4.266 -10.599 10.213 1.00 92.88 122 VAL A N 1
ATOM 989 C CA . VAL A 1 122 ? -5.439 -10.487 9.347 1.00 92.88 122 VAL A CA 1
ATOM 990 C C . VAL A 1 122 ? -5.728 -9.021 9.063 1.00 92.88 122 VAL A C 1
ATOM 992 O O . VAL A 1 122 ? -5.664 -8.157 9.944 1.00 92.88 122 VAL A O 1
ATOM 995 N N . ARG A 1 123 ? -6.032 -8.711 7.804 1.00 93.44 123 ARG A N 1
ATOM 996 C CA . ARG A 1 123 ? -6.356 -7.345 7.413 1.00 93.44 123 ARG A CA 1
ATOM 997 C C . ARG A 1 123 ? -7.820 -7.049 7.709 1.00 93.44 123 ARG A C 1
ATOM 999 O O . ARG A 1 123 ? -8.695 -7.858 7.421 1.00 93.44 123 ARG A O 1
ATOM 1006 N N . ALA A 1 124 ? -8.082 -5.866 8.241 1.00 95.31 124 ALA A N 1
ATOM 1007 C CA . ALA A 1 124 ? -9.427 -5.353 8.461 1.00 95.31 124 ALA A CA 1
ATOM 1008 C C . ALA A 1 124 ? -9.623 -4.063 7.676 1.00 95.31 124 ALA A C 1
ATOM 1010 O O . ALA A 1 124 ? -8.727 -3.217 7.629 1.00 95.31 124 ALA A O 1
ATOM 1011 N N . MET A 1 125 ? -10.804 -3.901 7.100 1.00 95.69 125 MET A N 1
ATOM 1012 C CA . MET A 1 125 ? -11.295 -2.652 6.541 1.00 95.69 125 MET A CA 1
ATOM 1013 C C . MET A 1 125 ? -12.442 -2.160 7.417 1.00 95.69 125 MET A C 1
ATOM 1015 O O . MET A 1 125 ? -13.393 -2.896 7.659 1.00 95.69 125 MET A O 1
ATOM 1019 N N . VAL A 1 126 ? -12.342 -0.924 7.896 1.00 96.75 126 VAL A N 1
ATOM 1020 C CA . VAL A 1 126 ? -13.338 -0.309 8.774 1.00 96.75 126 VAL A CA 1
ATOM 1021 C C . VAL A 1 126 ? -13.838 0.974 8.134 1.00 96.75 126 VAL A C 1
ATOM 1023 O O . VAL A 1 126 ? -13.049 1.880 7.858 1.00 96.75 126 VAL A O 1
ATOM 1026 N N . PHE A 1 127 ? -15.149 1.057 7.947 1.00 96.75 127 PHE A N 1
ATOM 1027 C CA . PHE A 1 127 ? -15.862 2.295 7.658 1.00 96.75 127 PHE A CA 1
ATOM 1028 C C . PHE A 1 127 ? -16.528 2.760 8.947 1.00 96.75 127 PHE A C 1
ATOM 1030 O O . PHE A 1 127 ? -17.313 2.014 9.520 1.00 96.75 127 PHE A O 1
ATOM 1037 N N . LEU A 1 128 ? -16.199 3.956 9.420 1.00 96.25 128 LEU A N 1
ATOM 1038 C CA . LEU A 1 128 ? -16.703 4.51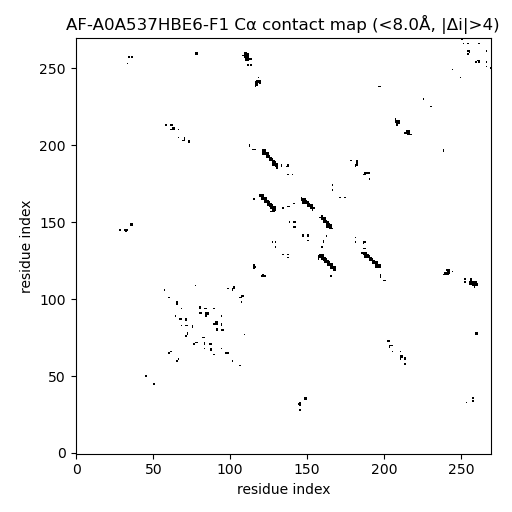2 10.673 1.00 96.25 128 LEU A CA 1
ATOM 1039 C C . LEU A 1 128 ? -17.466 5.803 10.385 1.00 96.25 128 LEU A C 1
ATOM 1041 O O . LEU A 1 128 ? -16.838 6.808 10.042 1.00 96.25 128 LEU A O 1
ATOM 1045 N N . THR A 1 129 ? -18.785 5.809 10.571 1.00 96.12 129 THR A N 1
ATOM 1046 C CA . THR A 1 129 ? -19.601 7.022 10.426 1.00 96.12 129 THR A CA 1
ATOM 1047 C C . THR A 1 129 ? -19.441 7.870 11.683 1.00 96.12 129 THR A C 1
ATOM 1049 O O . THR A 1 129 ? -19.764 7.449 12.794 1.00 96.12 129 THR A O 1
ATOM 1052 N N . THR A 1 130 ? -18.859 9.059 11.530 1.00 95.12 130 THR A N 1
ATOM 1053 C CA . THR A 1 130 ? -18.474 9.896 12.676 1.00 95.12 130 THR A CA 1
ATOM 1054 C C . THR A 1 130 ? -19.663 10.708 13.163 1.00 95.12 130 THR A C 1
ATOM 1056 O O . THR A 1 130 ? -20.397 11.269 12.352 1.00 95.12 130 THR A O 1
ATOM 1059 N N . LYS A 1 131 ? -19.834 10.820 14.483 1.00 94.31 131 LYS A N 1
ATOM 1060 C CA . LYS A 1 131 ? -20.847 11.715 15.040 1.00 94.31 131 LYS A CA 1
ATOM 1061 C C . LYS A 1 131 ? -20.427 13.177 14.799 1.00 94.31 131 LYS A C 1
ATOM 1063 O O . LYS A 1 131 ? -19.261 13.494 15.047 1.00 94.31 131 LYS A O 1
ATOM 1068 N N . PRO A 1 132 ? -21.338 14.070 14.372 1.00 91.56 132 PRO A N 1
ATOM 1069 C CA . PRO A 1 132 ? -21.015 15.484 14.201 1.00 91.56 132 PRO A CA 1
ATOM 1070 C C . PRO A 1 132 ? -20.378 16.096 15.458 1.00 91.56 132 PRO A C 1
ATOM 1072 O O . PRO A 1 132 ? -20.850 15.865 16.575 1.00 91.56 132 PRO A O 1
ATOM 1075 N N . GLY A 1 133 ? -19.296 16.854 15.283 1.00 91.25 133 GLY A N 1
ATOM 1076 C CA . GLY A 1 133 ? -18.521 17.463 16.373 1.00 91.25 133 GLY A CA 1
ATOM 1077 C C . GLY A 1 133 ? -17.487 16.532 17.025 1.00 91.25 133 GLY A C 1
ATOM 1078 O O . GLY A 1 133 ? -16.879 16.895 18.035 1.00 91.25 133 GLY A O 1
ATOM 1079 N N . LYS A 1 134 ? -17.294 15.316 16.495 1.00 92.75 134 LYS A N 1
ATOM 1080 C CA . LYS A 1 134 ? -16.303 14.324 16.963 1.00 92.75 134 LYS A CA 1
ATOM 1081 C C . LYS A 1 134 ? -15.251 13.985 15.904 1.00 92.75 134 LYS A C 1
ATOM 1083 O O . LYS A 1 134 ? -14.513 13.010 16.049 1.00 92.75 134 LYS A O 1
ATOM 1088 N N . GLU A 1 135 ? -15.135 14.808 14.867 1.00 89.00 135 GLU A N 1
ATOM 1089 C CA . GLU A 1 135 ? -14.260 14.606 13.708 1.00 89.00 135 GLU A CA 1
ATOM 1090 C C . GLU A 1 135 ? -12.777 14.555 14.083 1.00 89.00 135 GLU A C 1
ATOM 1092 O O . GLU A 1 135 ? -12.003 13.905 13.394 1.00 89.00 135 GLU A O 1
ATOM 1097 N N . LEU A 1 136 ? -12.371 15.182 15.189 1.00 90.19 136 LEU A N 1
ATOM 1098 C CA . LEU A 1 136 ? -10.991 15.099 15.677 1.00 90.19 136 LEU A CA 1
ATOM 1099 C C . LEU A 1 136 ? -10.716 13.817 16.479 1.00 90.19 136 LEU A C 1
ATOM 1101 O O . LEU A 1 136 ? -9.607 13.299 16.430 1.00 90.19 136 LEU A O 1
ATOM 1105 N N . LEU A 1 137 ? -11.724 13.259 17.157 1.00 94.25 137 LEU A N 1
ATOM 1106 C CA . LEU A 1 137 ? -11.561 12.085 18.026 1.00 94.25 137 LEU A CA 1
ATOM 1107 C C . LEU A 1 137 ? -11.648 10.763 17.259 1.00 94.25 137 LEU A C 1
ATOM 1109 O O . LEU A 1 137 ? -10.911 9.824 17.550 1.00 94.25 137 LEU A O 1
ATOM 1113 N N . ALA A 1 138 ? -12.525 10.680 16.258 1.00 93.19 138 ALA A N 1
ATOM 1114 C CA . ALA A 1 138 ? -12.657 9.498 15.408 1.00 93.19 138 ALA A CA 1
ATOM 1115 C C . ALA A 1 138 ? -11.333 9.036 14.752 1.00 93.19 138 ALA A C 1
ATOM 1117 O O . ALA A 1 138 ? -11.013 7.848 14.847 1.00 93.19 138 ALA A O 1
ATOM 1118 N N . PRO A 1 139 ? -10.518 9.910 14.125 1.00 93.81 139 PRO A N 1
ATOM 1119 C CA . PRO A 1 139 ? -9.253 9.496 13.531 1.00 93.81 139 PRO A CA 1
ATOM 1120 C C . PRO A 1 139 ? -8.209 9.095 14.578 1.00 93.81 139 PRO A C 1
ATOM 1122 O O . PRO A 1 139 ? -7.360 8.257 14.286 1.00 93.81 139 PRO A O 1
ATOM 1125 N N . GLU A 1 140 ? -8.248 9.668 15.782 1.00 94.19 140 GLU A N 1
ATOM 1126 C CA . GLU A 1 140 ? -7.368 9.266 16.884 1.00 94.19 140 GLU A CA 1
ATOM 1127 C C . GLU A 1 140 ? -7.731 7.876 17.405 1.00 94.19 140 GLU A C 1
ATOM 1129 O O . GLU A 1 140 ? -6.849 7.030 17.544 1.00 94.19 140 GLU A O 1
ATOM 1134 N N . ALA A 1 141 ? -9.025 7.605 17.589 1.00 95.00 141 ALA A N 1
ATOM 1135 C CA . ALA A 1 141 ? -9.519 6.288 17.975 1.00 95.00 141 ALA A CA 1
ATOM 1136 C C . ALA A 1 141 ? -9.186 5.219 16.917 1.00 95.00 141 ALA A C 1
ATOM 1138 O O . ALA A 1 141 ? -8.759 4.116 17.235 1.00 95.00 141 ALA A O 1
ATOM 1139 N N . LEU A 1 142 ? -9.280 5.541 15.626 1.00 95.00 142 LEU A N 1
ATOM 1140 C CA . LEU A 1 142 ? -8.913 4.589 14.573 1.00 95.00 142 LEU A CA 1
ATOM 1141 C C . LEU A 1 142 ? -7.396 4.367 14.430 1.00 95.00 142 LEU A C 1
ATOM 1143 O O . LEU A 1 142 ? -6.984 3.441 13.736 1.00 95.00 142 LEU A O 1
ATOM 1147 N N . ARG A 1 143 ? -6.525 5.157 15.067 1.00 94.81 143 ARG A N 1
ATOM 1148 C CA . ARG A 1 143 ? -5.064 4.954 15.012 1.00 94.81 143 ARG A CA 1
ATOM 1149 C C . ARG A 1 143 ? -4.587 4.016 16.116 1.00 94.81 143 ARG A C 1
ATOM 1151 O O . ARG A 1 143 ? -3.740 4.381 16.932 1.00 94.81 143 ARG A O 1
ATOM 1158 N N . VAL A 1 144 ? -5.093 2.783 16.109 1.00 90.38 144 VAL A N 1
ATOM 1159 C CA . VAL A 1 144 ? -4.705 1.762 17.092 1.00 90.38 144 VAL A CA 1
ATOM 1160 C C . VAL A 1 144 ? -3.189 1.519 17.014 1.00 90.38 144 VAL A C 1
ATOM 1162 O O . VAL A 1 144 ? -2.701 1.081 15.965 1.00 90.38 144 VAL A O 1
ATOM 1165 N N . PRO A 1 145 ? -2.417 1.810 18.080 1.00 86.25 145 PRO A N 1
ATOM 1166 C CA . PRO A 1 145 ? -0.959 1.776 18.024 1.00 86.25 145 PRO A CA 1
ATOM 1167 C C . PRO A 1 145 ? -0.420 0.431 17.532 1.00 86.25 145 PRO A C 1
ATOM 1169 O O . PRO A 1 145 ? -0.743 -0.613 18.087 1.00 86.25 145 PRO A O 1
ATOM 1172 N N . GLY A 1 146 ? 0.414 0.471 16.491 1.00 85.94 146 GLY A N 1
ATOM 1173 C CA . GLY A 1 146 ? 1.054 -0.714 15.910 1.00 85.94 146 GLY A CA 1
ATOM 1174 C C . GLY A 1 146 ? 0.204 -1.504 14.911 1.00 85.94 146 GLY A C 1
ATOM 1175 O O . GLY A 1 146 ? 0.761 -2.352 14.222 1.00 85.94 146 GLY A O 1
ATOM 1176 N N . TYR A 1 147 ? -1.093 -1.209 14.781 1.00 90.50 147 TYR A N 1
ATOM 1177 C CA . TYR A 1 147 ? -2.009 -2.026 13.975 1.00 90.50 147 TYR A CA 1
ATOM 1178 C C . TYR A 1 147 ? -2.683 -1.289 12.814 1.00 90.50 147 TYR A C 1
ATOM 1180 O O . TYR A 1 147 ? -3.136 -1.927 11.863 1.00 90.50 147 TYR A O 1
ATOM 1188 N N . TRP A 1 148 ? -2.734 0.042 12.836 1.00 93.06 148 TRP A N 1
ATOM 1189 C CA . TRP A 1 148 ? -3.303 0.813 11.730 1.00 93.06 148 TRP A CA 1
ATOM 1190 C C . TRP A 1 148 ? -2.320 0.913 10.547 1.00 93.06 148 TRP A C 1
ATOM 1192 O O . TRP A 1 148 ? -1.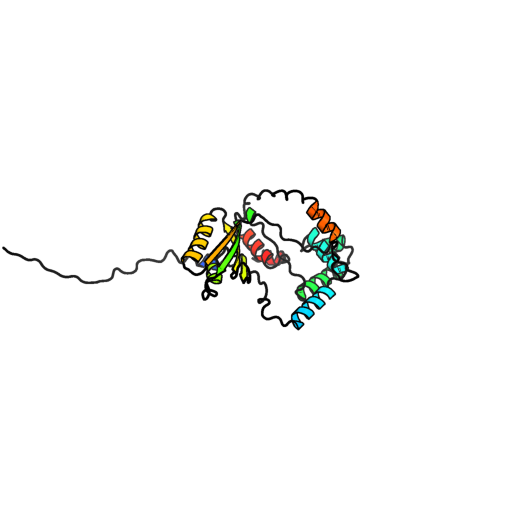126 1.148 10.724 1.00 93.06 148 TRP A O 1
ATOM 1202 N N . LEU A 1 149 ? -2.827 0.755 9.322 1.00 90.62 149 LEU A N 1
ATOM 1203 C CA . LEU A 1 149 ? -2.046 0.847 8.078 1.00 90.62 149 LEU A CA 1
ATOM 1204 C C . LEU A 1 149 ? -2.367 2.114 7.280 1.00 90.62 149 LEU A C 1
ATOM 1206 O O . LEU A 1 149 ? -1.494 2.708 6.649 1.00 90.62 149 LEU A O 1
ATOM 1210 N N . ARG A 1 150 ? -3.645 2.504 7.258 1.00 91.06 150 ARG A N 1
ATOM 1211 C CA . ARG A 1 150 ? -4.146 3.637 6.475 1.00 91.06 150 ARG A CA 1
ATOM 1212 C C . ARG A 1 150 ? -5.397 4.198 7.124 1.00 91.06 150 ARG A C 1
ATOM 1214 O O . ARG A 1 150 ? -6.209 3.441 7.645 1.00 91.06 150 ARG A O 1
ATOM 1221 N N . LEU A 1 151 ? -5.560 5.510 7.011 1.00 93.94 151 LEU A N 1
ATOM 1222 C CA . LEU A 1 151 ? -6.748 6.242 7.417 1.00 93.94 151 LEU A CA 1
ATOM 1223 C C . LEU A 1 151 ? -7.044 7.319 6.367 1.00 93.94 151 LEU A C 1
ATOM 1225 O O . LEU A 1 151 ? -6.135 8.048 5.973 1.00 93.94 151 LEU A O 1
ATOM 1229 N N . ILE A 1 152 ? -8.286 7.403 5.903 1.00 92.50 152 ILE A N 1
ATOM 1230 C CA . ILE A 1 152 ? -8.761 8.374 4.912 1.00 92.50 152 ILE A CA 1
ATOM 1231 C C . ILE A 1 152 ? -10.108 8.929 5.390 1.00 92.50 152 ILE A C 1
ATOM 1233 O O . ILE A 1 152 ? -10.941 8.180 5.896 1.00 92.50 152 ILE A O 1
ATOM 1237 N N . ARG A 1 153 ? -10.331 10.237 5.226 1.00 91.81 153 ARG A N 1
ATOM 1238 C CA . ARG A 1 153 ? -11.649 10.855 5.424 1.00 91.81 153 ARG A CA 1
ATOM 1239 C C . ARG A 1 153 ? -12.555 10.510 4.241 1.00 91.81 153 ARG A C 1
ATOM 1241 O O . ARG A 1 153 ? -12.163 10.704 3.094 1.00 91.81 153 ARG A O 1
ATOM 1248 N N . CYS A 1 154 ? -13.764 10.048 4.527 1.00 89.94 154 CYS A N 1
ATOM 1249 C CA . CYS A 1 154 ? -14.782 9.740 3.530 1.00 89.94 154 CYS A CA 1
ATOM 1250 C C . CYS A 1 154 ? -15.959 10.709 3.644 1.00 89.94 154 CYS A C 1
ATOM 1252 O O . CYS A 1 154 ? -16.343 11.111 4.743 1.00 89.94 154 CYS A O 1
ATOM 1254 N N . MET A 1 155 ? -16.522 11.060 2.491 1.00 87.12 155 MET A N 1
ATOM 1255 C CA . MET A 1 155 ? -17.741 11.853 2.343 1.00 87.12 155 MET A CA 1
ATOM 1256 C C . MET A 1 155 ? -18.706 11.046 1.465 1.00 87.12 155 MET A C 1
ATOM 1258 O O . MET A 1 155 ? -18.262 10.432 0.495 1.00 87.12 155 MET A O 1
ATOM 1262 N N . GLY A 1 156 ? -19.998 11.027 1.797 1.00 84.44 156 GLY A N 1
ATOM 1263 C CA . GLY A 1 156 ? -21.016 10.229 1.099 1.00 84.44 156 GLY A CA 1
ATOM 1264 C C . GLY A 1 156 ? -21.705 9.239 2.037 1.00 84.44 156 GLY A C 1
ATOM 1265 O O . GLY A 1 156 ? -21.992 9.596 3.176 1.00 84.44 156 GLY A O 1
ATOM 1266 N N . GLU A 1 157 ? -21.940 8.005 1.569 1.00 79.00 157 GLU A N 1
ATOM 1267 C CA . GLU A 1 157 ? -22.626 6.942 2.332 1.00 79.00 157 GLU A CA 1
ATOM 1268 C C . GLU A 1 157 ? -21.978 6.709 3.709 1.00 79.00 157 GLU A C 1
ATOM 1270 O O . GLU A 1 157 ? -22.661 6.665 4.723 1.00 79.00 157 GLU A O 1
ATOM 1275 N N . CYS A 1 158 ? -20.643 6.653 3.759 1.00 83.06 158 CYS A N 1
ATOM 1276 C CA . CYS A 1 158 ? -19.883 6.750 5.001 1.00 83.06 158 CYS A CA 1
ATOM 1277 C C . CYS A 1 158 ? -19.379 8.191 5.169 1.00 83.06 158 CYS A C 1
ATOM 1279 O O . CYS A 1 158 ? -18.310 8.543 4.659 1.00 83.06 158 CYS A O 1
ATOM 1281 N N . ASN A 1 159 ? -20.121 9.024 5.903 1.00 88.12 159 ASN A N 1
ATOM 1282 C CA . ASN A 1 159 ? -19.685 10.375 6.266 1.00 88.12 159 ASN A CA 1
ATOM 1283 C C . ASN A 1 159 ? -18.780 10.324 7.505 1.00 88.12 159 ASN A C 1
ATOM 1285 O O . ASN A 1 159 ? -19.208 10.468 8.653 1.00 88.12 159 ASN A O 1
ATOM 1289 N N . GLY A 1 160 ? -17.508 10.024 7.284 1.00 93.12 160 GLY A N 1
ATOM 1290 C CA . GLY A 1 160 ? -16.724 9.386 8.322 1.00 93.12 160 GLY A CA 1
ATOM 1291 C C . GLY A 1 160 ? -15.282 9.123 7.939 1.00 93.12 160 GLY A C 1
ATOM 1292 O O . GLY A 1 160 ? -14.650 9.898 7.224 1.00 93.12 160 GLY A O 1
ATOM 1293 N N . TYR A 1 161 ? -14.761 8.001 8.412 1.00 95.25 161 TYR A N 1
ATOM 1294 C CA . TYR A 1 161 ? -13.408 7.567 8.108 1.00 95.25 161 TYR A CA 1
ATOM 1295 C C . TYR A 1 161 ? -13.399 6.151 7.559 1.00 95.25 161 TYR A C 1
ATOM 1297 O O . TYR A 1 161 ? -14.057 5.254 8.075 1.00 95.25 161 TYR A O 1
ATOM 1305 N N . TYR A 1 162 ? -12.579 5.961 6.539 1.00 95.00 162 TYR A N 1
ATOM 1306 C CA . TYR A 1 162 ? -12.129 4.668 6.072 1.00 95.00 162 TYR A CA 1
ATOM 1307 C C . TYR A 1 162 ? -10.765 4.375 6.683 1.00 95.00 162 TYR A C 1
ATOM 1309 O O . TYR A 1 162 ? -9.841 5.184 6.572 1.00 95.00 162 TYR A O 1
ATOM 1317 N N . SER A 1 163 ? -10.607 3.210 7.297 1.00 95.19 163 SER A N 1
ATOM 1318 C CA . SER A 1 163 ? -9.317 2.764 7.809 1.00 95.19 163 SER A CA 1
ATOM 1319 C C . SER A 1 163 ? -9.038 1.315 7.458 1.00 95.19 163 SER A C 1
ATOM 1321 O O . SER A 1 163 ? -9.947 0.497 7.337 1.00 95.19 163 SER A O 1
ATOM 1323 N N . THR A 1 164 ? -7.757 1.000 7.293 1.00 95.00 164 THR A N 1
ATOM 1324 C CA . THR A 1 164 ? -7.300 -0.381 7.157 1.00 95.00 164 THR A CA 1
ATOM 1325 C C . THR A 1 164 ? -6.317 -0.711 8.255 1.00 95.00 164 THR A C 1
ATOM 1327 O O . THR A 1 164 ? -5.434 0.101 8.541 1.00 95.00 164 THR A O 1
ATOM 1330 N N . HIS A 1 165 ? -6.425 -1.916 8.796 1.00 95.44 165 HIS A N 1
ATOM 1331 C CA . HIS A 1 165 ? -5.617 -2.404 9.909 1.00 95.44 165 HIS A CA 1
ATOM 1332 C C . HIS A 1 165 ? -5.029 -3.771 9.583 1.00 95.44 165 HIS A C 1
ATOM 1334 O O . HIS A 1 165 ? -5.566 -4.486 8.737 1.00 95.44 165 HIS A O 1
ATOM 1340 N N . ALA A 1 166 ? -3.943 -4.128 10.259 1.00 94.31 166 ALA A N 1
ATOM 1341 C CA . ALA A 1 166 ? -3.403 -5.479 10.311 1.00 94.31 166 ALA A CA 1
ATOM 1342 C C . ALA A 1 166 ? -3.410 -5.935 11.773 1.00 94.31 166 ALA A C 1
ATOM 1344 O O . ALA A 1 166 ? -2.586 -5.490 12.567 1.00 94.31 166 ALA A O 1
ATOM 1345 N N . ILE A 1 167 ? -4.377 -6.780 12.124 1.00 95.38 167 ILE A N 1
ATOM 1346 C CA . ILE A 1 167 ? -4.631 -7.240 13.494 1.00 95.38 167 ILE A CA 1
ATOM 1347 C C . ILE A 1 167 ? -4.092 -8.666 13.641 1.00 95.38 167 ILE A C 1
ATOM 1349 O O . ILE A 1 167 ? -4.295 -9.459 12.724 1.00 95.38 167 ILE A O 1
ATOM 1353 N N . PRO A 1 168 ? -3.449 -9.044 14.756 1.00 93.94 168 PRO A N 1
ATOM 1354 C CA . PRO A 1 168 ? -3.130 -10.444 15.020 1.00 93.94 168 PRO A CA 1
ATOM 1355 C C . PRO A 1 168 ? -4.378 -11.326 14.932 1.00 93.94 168 PRO A C 1
ATOM 1357 O O . PRO A 1 168 ? -5.454 -10.938 15.397 1.00 93.94 168 PRO A O 1
ATOM 1360 N N . LEU A 1 169 ? -4.260 -12.499 14.311 1.00 91.50 169 LEU A N 1
ATOM 1361 C CA . LEU A 1 169 ? -5.409 -13.359 14.009 1.00 91.50 169 LEU A CA 1
ATOM 1362 C C . LEU A 1 169 ? -6.221 -13.732 15.262 1.00 91.50 169 LEU A C 1
ATOM 1364 O O . LEU A 1 169 ? -7.454 -13.807 15.217 1.00 91.50 169 LEU A O 1
ATOM 1368 N N . GLU A 1 170 ? -5.530 -13.920 16.381 1.00 93.50 170 GLU A N 1
ATOM 1369 C CA . GLU A 1 170 ? -6.073 -14.225 17.701 1.00 93.50 170 GLU A CA 1
ATOM 1370 C C . GLU A 1 170 ? -6.725 -13.019 18.403 1.00 93.50 170 GLU A C 1
ATOM 1372 O O . GLU A 1 170 ? -7.433 -13.189 19.391 1.00 93.50 170 GLU A O 1
ATOM 1377 N N . LYS A 1 171 ? -6.525 -11.799 17.889 1.00 94.81 171 LYS A N 1
ATOM 1378 C CA . LYS A 1 171 ? -7.030 -10.533 18.454 1.00 94.81 171 LYS A CA 1
ATOM 1379 C C . LYS A 1 171 ? -8.213 -9.933 17.698 1.00 94.81 171 LYS A C 1
ATOM 1381 O O . LYS A 1 171 ? -8.614 -8.808 17.986 1.00 94.81 171 LYS A O 1
ATOM 1386 N N . ARG A 1 172 ? -8.807 -10.674 16.759 1.00 94.75 172 ARG A N 1
ATOM 1387 C CA . ARG A 1 172 ? -9.957 -10.201 15.966 1.00 94.75 172 ARG A CA 1
ATOM 1388 C C . ARG A 1 172 ? -11.148 -9.783 16.824 1.00 94.75 172 ARG A C 1
ATOM 1390 O O . ARG A 1 172 ? -11.678 -8.697 16.624 1.00 94.75 172 ARG A O 1
ATOM 1397 N N . TRP A 1 173 ? -11.501 -10.608 17.807 1.00 96.44 173 TRP A N 1
ATOM 1398 C CA . TRP A 1 173 ? -12.594 -10.315 18.733 1.00 96.44 173 TRP A CA 1
ATOM 1399 C C . TRP A 1 173 ? -12.315 -9.061 19.571 1.00 96.44 173 TRP A C 1
ATOM 1401 O O . TRP A 1 173 ? -13.149 -8.165 19.641 1.00 96.44 173 TRP A O 1
ATOM 1411 N N . ASP A 1 174 ? -11.107 -8.944 20.132 1.00 96.44 174 ASP A N 1
ATOM 1412 C CA . ASP A 1 174 ? -10.692 -7.759 20.896 1.00 96.44 174 ASP A CA 1
ATOM 1413 C C . ASP A 1 174 ? -10.790 -6.477 20.047 1.00 96.44 174 ASP A C 1
ATOM 1415 O O . ASP A 1 174 ? -11.164 -5.416 20.550 1.00 96.44 174 ASP A O 1
ATOM 1419 N N . PHE A 1 175 ? -10.477 -6.569 18.750 1.00 97.50 175 PHE A N 1
ATOM 1420 C CA . PHE A 1 175 ? -10.585 -5.451 17.816 1.00 97.50 175 PHE A CA 1
ATOM 1421 C C . PHE A 1 175 ? -12.039 -5.088 17.483 1.00 97.50 175 PHE A C 1
ATOM 1423 O O . PHE A 1 175 ? -12.371 -3.906 17.455 1.00 97.50 175 PHE A O 1
ATOM 1430 N N . GLU A 1 176 ? -12.921 -6.068 17.289 1.00 97.56 176 GLU A N 1
ATOM 1431 C CA . GLU A 1 176 ? -14.363 -5.829 17.126 1.00 97.56 176 GLU A CA 1
ATOM 1432 C C . GLU A 1 176 ? -14.951 -5.123 18.350 1.00 97.56 176 GLU A C 1
ATOM 1434 O O . GLU A 1 176 ? -15.552 -4.056 18.228 1.00 97.56 176 GLU A O 1
ATOM 1439 N N . GLN A 1 177 ? -14.656 -5.639 19.543 1.00 97.81 177 GLN A N 1
ATOM 1440 C CA . GLN A 1 177 ? -15.070 -5.042 20.813 1.00 97.81 177 GLN A CA 1
ATOM 1441 C C . GLN A 1 177 ? -14.514 -3.623 21.002 1.00 97.81 177 GLN A C 1
ATOM 1443 O O . GLN A 1 177 ? -15.159 -2.755 21.596 1.00 97.81 177 GLN A O 1
ATOM 1448 N N . TYR A 1 178 ? -13.313 -3.351 20.491 1.00 97.38 178 TYR A N 1
ATOM 1449 C CA . TYR A 1 178 ? -12.759 -2.004 20.476 1.00 97.38 178 TYR A CA 1
ATOM 1450 C C . TYR A 1 178 ? -13.588 -1.048 19.603 1.00 97.38 178 TYR A C 1
ATOM 1452 O O . TYR A 1 178 ? -13.889 0.061 20.047 1.00 97.38 178 TYR A O 1
ATOM 1460 N N . LEU A 1 179 ? -14.006 -1.470 18.405 1.00 97.75 179 LEU A N 1
ATOM 1461 C CA . LEU A 1 179 ? -14.853 -0.663 17.516 1.00 97.75 179 LEU A CA 1
ATOM 1462 C C . LEU A 1 179 ? -16.242 -0.409 18.118 1.00 97.75 179 LEU A C 1
ATOM 1464 O O . LEU A 1 179 ? -16.734 0.720 18.060 1.00 97.75 179 LEU A O 1
ATOM 1468 N N . GLU A 1 180 ? -16.836 -1.410 18.770 1.00 98.00 180 GLU A N 1
ATOM 1469 C CA . GLU A 1 180 ? -18.099 -1.252 19.503 1.00 98.00 180 GLU A CA 1
ATOM 1470 C C . GLU A 1 180 ? -17.992 -0.173 20.585 1.00 98.00 180 GLU A C 1
ATOM 1472 O O . GLU A 1 180 ? -18.875 0.676 20.714 1.00 98.00 180 GLU A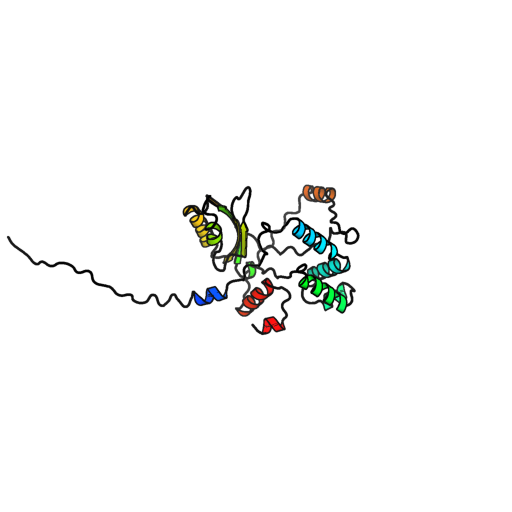 O 1
ATOM 1477 N N . ARG A 1 181 ? -16.872 -0.124 21.317 1.00 97.75 181 ARG A N 1
ATOM 1478 C CA . ARG A 1 181 ? -16.626 0.922 22.323 1.00 97.75 181 ARG A CA 1
ATOM 1479 C C . ARG A 1 181 ? -16.497 2.316 21.715 1.00 97.75 181 ARG A C 1
ATOM 1481 O O . ARG A 1 181 ? -16.916 3.283 22.353 1.00 97.75 181 ARG A O 1
ATOM 1488 N N . ILE A 1 182 ? -15.959 2.450 20.500 1.00 97.12 182 ILE A N 1
ATOM 1489 C CA . ILE A 1 182 ? -15.919 3.745 19.800 1.00 97.12 182 ILE A CA 1
ATOM 1490 C C . ILE A 1 182 ? -17.347 4.253 19.570 1.00 97.12 182 ILE A C 1
ATOM 1492 O O . ILE A 1 182 ? -17.634 5.415 19.867 1.00 97.12 182 ILE A O 1
ATOM 1496 N N . VAL A 1 183 ? -18.256 3.389 19.114 1.00 97.56 183 VAL A N 1
ATOM 1497 C CA . VAL A 1 183 ? -19.671 3.752 18.931 1.00 97.56 183 VAL A CA 1
ATOM 1498 C C . VAL A 1 183 ? -20.349 4.025 20.275 1.00 97.56 183 VAL A C 1
ATOM 1500 O O . VAL A 1 183 ? -20.950 5.082 20.452 1.00 97.56 183 VAL A O 1
ATOM 1503 N N . ALA A 1 184 ? -20.179 3.143 21.262 1.00 97.50 184 ALA A N 1
ATOM 1504 C CA . ALA A 1 184 ? -20.789 3.291 22.585 1.00 97.50 184 ALA A CA 1
ATOM 1505 C C . ALA A 1 184 ? -20.337 4.567 23.323 1.00 97.50 184 ALA A C 1
ATOM 1507 O O . ALA A 1 184 ? -21.108 5.161 24.071 1.00 97.50 184 ALA A O 1
ATOM 1508 N N . SER A 1 185 ? -19.107 5.034 23.083 1.00 96.75 185 SER A N 1
ATOM 1509 C CA . SER A 1 185 ? -18.597 6.305 23.624 1.00 96.75 185 SER A CA 1
ATOM 1510 C C . SER A 1 185 ? -19.161 7.556 22.930 1.00 96.75 185 SER A C 1
ATOM 1512 O O . SER A 1 185 ? -18.864 8.683 23.331 1.00 96.75 185 SER A O 1
ATOM 1514 N N . GLY A 1 186 ? -19.966 7.384 21.877 1.00 96.31 186 GLY A N 1
ATOM 1515 C CA . GLY A 1 186 ? -20.576 8.469 21.115 1.00 96.31 186 GLY A CA 1
ATOM 1516 C C . GLY A 1 186 ? -19.616 9.204 20.177 1.00 96.31 186 GLY A C 1
ATOM 1517 O O . GLY A 1 186 ? -19.958 10.289 19.707 1.00 96.31 186 GLY A O 1
ATOM 1518 N N . ILE A 1 187 ? -18.427 8.652 19.904 1.00 96.56 187 ILE A N 1
ATOM 1519 C CA . ILE A 1 187 ? -17.489 9.186 18.898 1.00 96.56 187 ILE A CA 1
ATOM 1520 C C . ILE A 1 187 ? -18.027 8.932 17.482 1.00 96.56 187 ILE A C 1
ATOM 1522 O O . ILE A 1 187 ? -17.893 9.772 16.590 1.00 96.56 187 ILE A O 1
ATOM 1526 N N . ALA A 1 188 ? -18.663 7.782 17.284 1.00 96.44 188 ALA A N 1
ATOM 1527 C CA . ALA A 1 188 ? -19.250 7.355 16.024 1.00 96.44 188 ALA A CA 1
ATOM 1528 C C . ALA A 1 188 ? -20.710 6.948 16.221 1.00 96.44 188 ALA A C 1
ATOM 1530 O O . ALA A 1 188 ? -21.116 6.603 17.328 1.00 96.44 188 ALA A O 1
ATOM 1531 N N . THR A 1 189 ? -21.495 7.000 15.149 1.00 95.50 189 THR A N 1
ATOM 1532 C CA . THR A 1 189 ? -22.880 6.508 15.148 1.00 95.50 189 THR A CA 1
ATOM 1533 C C . THR A 1 189 ? -22.945 5.021 14.820 1.00 95.50 189 THR A C 1
ATOM 1535 O O . THR A 1 189 ? -23.779 4.312 15.365 1.00 95.50 189 THR A O 1
ATOM 1538 N N . GLU A 1 190 ? -22.050 4.547 13.955 1.00 95.62 190 GLU A N 1
ATOM 1539 C CA . GLU A 1 190 ? -21.995 3.162 13.487 1.00 95.62 190 GLU A CA 1
ATOM 1540 C C . GLU A 1 190 ? -20.623 2.850 12.874 1.00 95.62 190 GLU A C 1
ATOM 1542 O O . GLU A 1 190 ? -19.841 3.756 12.549 1.00 95.62 190 GLU A O 1
ATOM 1547 N N . TYR A 1 191 ? -20.346 1.560 12.676 1.00 96.44 191 TYR A N 1
ATOM 1548 C CA . TYR A 1 191 ? -19.219 1.094 11.877 1.00 96.44 191 TYR A CA 1
ATOM 1549 C C . TYR A 1 191 ? -19.613 -0.093 10.994 1.00 96.44 191 TYR A C 1
ATOM 1551 O O . TYR A 1 191 ? -20.509 -0.866 11.322 1.00 96.44 191 TYR A O 1
ATOM 1559 N N . ARG A 1 192 ? -18.889 -0.269 9.887 1.00 96.75 192 ARG A N 1
ATOM 1560 C CA . ARG A 1 192 ? -18.880 -1.494 9.080 1.00 96.75 192 ARG A CA 1
ATOM 1561 C C . ARG A 1 192 ? -17.471 -2.066 9.089 1.00 96.75 192 ARG A C 1
ATOM 1563 O O . ARG A 1 192 ? -16.525 -1.362 8.735 1.00 96.75 192 ARG A O 1
ATOM 1570 N N . LEU A 1 193 ? -17.341 -3.326 9.489 1.00 97.06 193 LEU A N 1
ATOM 1571 C CA . LEU A 1 193 ? -16.082 -4.064 9.512 1.00 97.06 193 LEU A CA 1
ATOM 1572 C C . LEU A 1 193 ? -16.109 -5.155 8.445 1.00 97.06 193 LEU A C 1
ATOM 1574 O O . LEU A 1 193 ? -17.019 -5.977 8.411 1.00 97.06 193 LEU A O 1
ATOM 1578 N N . LEU A 1 194 ? -15.082 -5.180 7.603 1.00 95.38 194 LEU A N 1
ATOM 1579 C CA . LEU A 1 194 ? -14.852 -6.234 6.627 1.00 95.38 194 LEU A CA 1
ATOM 1580 C C . LEU A 1 194 ? -13.481 -6.850 6.892 1.00 95.38 194 LEU A C 1
ATOM 1582 O O . LEU A 1 194 ? -12.449 -6.182 6.772 1.00 95.38 194 LEU A O 1
ATOM 1586 N N . TRP A 1 195 ? -13.467 -8.132 7.243 1.00 93.81 195 TRP A N 1
ATOM 1587 C CA . TRP A 1 195 ? -12.237 -8.913 7.285 1.00 93.81 195 TRP A CA 1
ATOM 1588 C C . TRP A 1 195 ? -11.789 -9.210 5.859 1.00 93.81 195 TRP A C 1
ATOM 1590 O O . TRP A 1 195 ? -12.549 -9.745 5.053 1.00 93.81 195 TRP A O 1
ATOM 1600 N N . LEU A 1 196 ? -10.561 -8.820 5.542 1.00 89.06 196 LEU A N 1
ATOM 1601 C CA . LEU A 1 196 ? -9.988 -8.973 4.218 1.00 89.06 196 LEU A CA 1
ATOM 1602 C C . LEU A 1 196 ? -9.109 -10.216 4.168 1.00 89.06 196 LEU A C 1
ATOM 1604 O O . LEU A 1 196 ? -8.341 -10.501 5.090 1.00 89.06 196 LEU A O 1
ATOM 1608 N N . GLU A 1 197 ? -9.177 -10.905 3.039 1.00 82.06 197 GLU A N 1
ATOM 1609 C CA . GLU A 1 197 ? -8.193 -11.918 2.681 1.00 82.06 197 GLU A CA 1
ATOM 1610 C C . GLU A 1 197 ? -6.865 -11.285 2.269 1.00 82.06 197 GLU A C 1
ATOM 1612 O O . GLU A 1 197 ? -6.744 -10.069 2.071 1.00 82.06 197 GLU A O 1
ATOM 1617 N N . GLU A 1 198 ? -5.852 -12.137 2.128 1.00 78.06 198 GLU A N 1
ATOM 1618 C CA . GLU A 1 198 ? -4.554 -11.732 1.614 1.00 78.06 198 GLU A CA 1
ATOM 1619 C C . GLU A 1 198 ? -4.687 -11.311 0.144 1.00 78.06 198 GLU A C 1
ATOM 1621 O O . GLU A 1 198 ? -4.690 -12.125 -0.781 1.00 78.06 198 GLU A O 1
ATOM 1626 N N . ALA A 1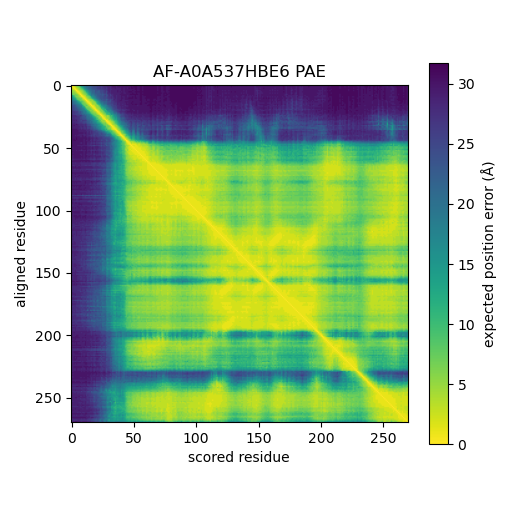 199 ? -4.823 -10.007 -0.074 1.00 68.31 199 ALA A N 1
ATOM 1627 C CA . ALA A 1 199 ? -4.886 -9.426 -1.401 1.00 68.31 199 ALA A CA 1
ATOM 1628 C C . ALA A 1 199 ? -3.476 -9.087 -1.893 1.00 68.31 199 ALA A C 1
ATOM 1630 O O . ALA A 1 199 ? -2.749 -8.321 -1.259 1.00 68.31 199 ALA A O 1
ATOM 1631 N N . GLY A 1 200 ? -3.110 -9.595 -3.071 1.00 66.62 200 GLY A N 1
ATOM 1632 C CA . GLY A 1 200 ? -1.920 -9.117 -3.768 1.00 66.62 200 GLY A CA 1
ATOM 1633 C C . GLY A 1 200 ? -2.053 -7.629 -4.104 1.00 66.62 200 GLY A C 1
ATOM 1634 O O . GLY A 1 200 ? -3.129 -7.162 -4.479 1.00 66.62 200 GLY A O 1
ATOM 1635 N N . SER A 1 201 ? -0.959 -6.872 -3.996 1.00 65.31 201 SER A N 1
ATOM 1636 C CA . SER A 1 201 ? -0.952 -5.487 -4.476 1.00 65.31 201 SER A CA 1
ATOM 1637 C C . SER A 1 201 ? -1.145 -5.482 -5.993 1.00 65.31 201 SER A C 1
ATOM 1639 O O . SER A 1 201 ? -0.378 -6.164 -6.684 1.00 65.31 201 SER A O 1
ATOM 1641 N N . PRO A 1 202 ? -2.105 -4.712 -6.542 1.00 66.81 202 PRO A N 1
ATOM 1642 C CA . PRO A 1 202 ? -2.185 -4.536 -7.980 1.00 66.81 202 PRO A CA 1
ATOM 1643 C C . PRO A 1 202 ? -0.883 -3.878 -8.441 1.00 66.81 202 PRO A C 1
ATOM 1645 O O . PRO A 1 202 ? -0.525 -2.782 -8.010 1.00 66.81 202 PRO A O 1
ATOM 1648 N N . LEU A 1 203 ? -0.127 -4.600 -9.262 1.00 75.88 203 LEU A N 1
ATOM 1649 C CA . LEU A 1 203 ? 1.038 -4.053 -9.941 1.00 75.88 203 LEU A CA 1
ATOM 1650 C C . LEU A 1 203 ? 0.549 -3.235 -11.142 1.00 75.88 203 LEU A C 1
ATOM 1652 O O . LEU A 1 203 ? -0.469 -3.603 -11.734 1.00 75.88 203 LEU A O 1
ATOM 1656 N N . PRO A 1 204 ? 1.253 -2.155 -11.521 1.00 77.56 204 PRO A N 1
ATOM 1657 C CA . PRO A 1 204 ? 0.818 -1.296 -12.614 1.00 77.56 204 PRO A CA 1
ATOM 1658 C C . PRO A 1 204 ? 0.627 -2.100 -13.903 1.00 77.56 204 PRO A C 1
ATOM 1660 O O . PRO A 1 204 ? 1.485 -2.899 -14.292 1.00 77.56 204 PRO A O 1
ATOM 1663 N N . ASP A 1 205 ? -0.509 -1.888 -14.561 1.00 83.44 205 ASP A N 1
ATOM 1664 C CA . ASP A 1 205 ? -0.835 -2.527 -15.827 1.00 83.44 205 ASP A CA 1
ATOM 1665 C C . ASP A 1 205 ? -1.075 -1.478 -16.906 1.00 83.44 205 ASP A C 1
ATOM 1667 O O . ASP A 1 205 ? -1.979 -0.655 -16.803 1.00 83.44 205 ASP A O 1
ATOM 1671 N N . PHE A 1 206 ? -0.241 -1.518 -17.940 1.00 87.62 206 PHE A N 1
ATOM 1672 C CA . PHE A 1 206 ? -0.317 -0.623 -19.094 1.00 87.62 206 PHE A CA 1
ATOM 1673 C C . PHE A 1 206 ? -0.848 -1.348 -20.336 1.00 87.62 206 PHE A C 1
ATOM 1675 O O . PHE A 1 206 ? -0.664 -0.875 -21.452 1.00 87.62 206 PHE A O 1
ATOM 1682 N N . SER A 1 207 ? -1.499 -2.503 -20.156 1.00 86.19 207 SER A N 1
ATOM 1683 C CA . SER A 1 207 ? -2.096 -3.301 -21.237 1.00 86.19 207 SER A CA 1
ATOM 1684 C C . SER A 1 207 ? -3.115 -2.516 -22.077 1.00 86.19 207 SER A C 1
ATOM 1686 O O . SER A 1 207 ? -3.217 -2.747 -23.278 1.00 86.19 207 SER A O 1
ATOM 1688 N N . TYR A 1 208 ? -3.804 -1.550 -21.465 1.00 87.94 208 TYR A N 1
ATOM 1689 C CA . TYR A 1 208 ? -4.783 -0.664 -22.106 1.00 87.94 208 TYR A CA 1
ATOM 1690 C C . TYR A 1 208 ? -4.213 0.704 -22.516 1.00 87.94 208 TYR A C 1
ATOM 1692 O O . TYR A 1 208 ? -4.972 1.581 -22.923 1.00 87.94 208 TYR A O 1
ATOM 1700 N N . TYR A 1 209 ? -2.905 0.935 -22.376 1.00 90.62 209 TYR A N 1
ATOM 1701 C CA . TYR A 1 209 ? -2.298 2.232 -22.672 1.00 90.62 209 TYR A CA 1
ATOM 1702 C C . TYR A 1 209 ? -1.632 2.246 -24.054 1.00 90.62 209 TYR A C 1
ATOM 1704 O O . TYR A 1 209 ? -0.643 1.549 -24.297 1.00 90.62 209 TYR A O 1
ATOM 1712 N N . ASP A 1 210 ? -2.129 3.094 -24.955 1.00 89.62 210 ASP A N 1
ATOM 1713 C CA . ASP A 1 210 ? -1.509 3.332 -26.256 1.00 89.62 210 ASP A CA 1
ATOM 1714 C C . ASP A 1 210 ? -0.363 4.340 -26.105 1.00 89.62 210 ASP A C 1
ATOM 1716 O O . ASP A 1 210 ? -0.561 5.554 -26.048 1.00 89.62 210 ASP A O 1
ATOM 1720 N N . THR A 1 211 ? 0.870 3.831 -26.083 1.00 89.69 211 THR A N 1
ATOM 1721 C CA . THR A 1 211 ? 2.086 4.659 -25.968 1.00 89.69 211 THR A CA 1
ATOM 1722 C C . THR A 1 211 ? 2.316 5.628 -27.135 1.00 89.69 211 THR A C 1
ATOM 1724 O O . THR A 1 211 ? 3.050 6.600 -26.962 1.00 89.69 211 THR A O 1
ATOM 1727 N N . LYS A 1 212 ? 1.719 5.397 -28.316 1.00 88.69 212 LYS A N 1
ATOM 1728 C CA . LYS A 1 212 ? 1.846 6.296 -29.477 1.00 88.69 212 LYS A CA 1
ATOM 1729 C C . LYS A 1 212 ? 0.873 7.460 -29.362 1.00 88.69 212 LYS A C 1
ATOM 1731 O O . LYS A 1 212 ? 1.269 8.608 -29.531 1.00 88.69 212 LYS A O 1
ATOM 1736 N N . LYS A 1 213 ? -0.391 7.157 -29.052 1.00 89.12 213 LYS A N 1
ATOM 1737 C CA . LYS A 1 213 ? -1.448 8.166 -28.876 1.00 89.12 213 LYS A CA 1
ATOM 1738 C C . LYS A 1 213 ? -1.424 8.823 -27.495 1.00 89.12 213 LYS A C 1
ATOM 1740 O O . LYS A 1 213 ? -2.121 9.808 -27.289 1.00 89.12 213 LYS A O 1
ATOM 1745 N N . LYS A 1 214 ? -0.653 8.269 -26.556 1.00 87.50 214 LYS A N 1
ATOM 1746 C CA . LYS A 1 214 ? -0.588 8.646 -25.137 1.00 87.50 214 LYS A CA 1
ATOM 1747 C C . LYS A 1 214 ? -1.951 8.644 -24.437 1.00 87.50 214 LYS A C 1
ATOM 1749 O O . LYS A 1 214 ? -2.194 9.447 -23.539 1.00 87.50 214 LYS A O 1
ATOM 1754 N N . THR A 1 215 ? -2.831 7.731 -24.834 1.00 88.81 215 THR A N 1
ATOM 1755 C CA . THR A 1 215 ? -4.211 7.634 -24.339 1.00 88.81 215 THR A CA 1
ATOM 1756 C C . THR A 1 215 ? -4.512 6.234 -23.822 1.00 88.81 215 THR A C 1
ATOM 1758 O O . THR A 1 215 ? -3.903 5.250 -24.241 1.00 88.81 215 THR A O 1
ATOM 1761 N N . TRP A 1 216 ? -5.453 6.149 -22.883 1.00 89.31 216 TRP A N 1
ATOM 1762 C CA . TRP A 1 216 ? -6.003 4.875 -22.434 1.00 89.31 216 TRP A CA 1
ATOM 1763 C C . TRP A 1 216 ? -7.133 4.455 -23.370 1.00 89.31 216 TRP A C 1
ATOM 1765 O O . TRP A 1 216 ? -8.051 5.232 -23.625 1.00 89.31 216 TRP A O 1
ATOM 1775 N N . THR A 1 217 ? -7.066 3.230 -23.877 1.00 88.12 217 THR A N 1
ATOM 1776 C CA . THR A 1 217 ? -8.067 2.655 -24.775 1.00 88.12 217 THR A CA 1
ATOM 1777 C C . THR A 1 217 ? -8.782 1.516 -24.066 1.00 88.12 217 THR A C 1
ATOM 1779 O O . THR A 1 217 ? -8.173 0.486 -23.778 1.00 88.12 217 THR A O 1
ATOM 1782 N N . PHE A 1 218 ? -10.073 1.700 -23.802 1.00 87.06 218 PHE A N 1
ATOM 1783 C CA . PHE A 1 218 ? -10.926 0.700 -23.167 1.00 87.06 218 PHE A CA 1
ATOM 1784 C C . PHE A 1 218 ? -11.929 0.163 -24.185 1.00 87.06 218 PHE A C 1
ATOM 1786 O O . PHE A 1 218 ? -12.692 0.925 -24.777 1.00 87.06 218 PHE A O 1
ATOM 1793 N N . ASP A 1 219 ? -11.923 -1.151 -24.385 1.00 87.81 219 ASP A N 1
ATOM 1794 C CA . ASP A 1 219 ? -12.904 -1.848 -25.215 1.00 87.81 219 ASP A CA 1
ATOM 1795 C C . ASP A 1 219 ? -14.127 -2.188 -24.353 1.00 87.81 219 ASP A C 1
ATOM 1797 O O . ASP A 1 219 ? -14.231 -3.277 -23.780 1.00 87.81 219 ASP A O 1
ATOM 1801 N N . TRP A 1 220 ? -15.003 -1.193 -24.179 1.00 89.44 220 TRP A N 1
ATOM 1802 C CA . TRP A 1 220 ? -16.195 -1.309 -23.336 1.00 89.44 220 TRP A CA 1
ATOM 1803 C C . TRP A 1 220 ? -17.126 -2.452 -23.754 1.00 89.44 220 TRP A C 1
ATOM 1805 O O . TRP A 1 220 ? -17.515 -3.203 -22.861 1.00 89.44 220 TRP A O 1
ATOM 1815 N N . PRO A 1 221 ? -17.457 -2.649 -25.050 1.00 91.88 221 PRO A N 1
ATOM 1816 C CA . PRO A 1 221 ? -18.288 -3.776 -25.469 1.00 91.88 221 PRO A CA 1
ATOM 1817 C C . PRO A 1 221 ? -17.701 -5.120 -25.035 1.00 91.88 221 PRO A C 1
ATOM 1819 O O . PRO A 1 221 ? -18.364 -5.885 -24.340 1.00 91.88 221 PRO A O 1
ATOM 1822 N N . LYS A 1 222 ? -16.412 -5.355 -25.311 1.00 88.25 222 LYS A N 1
ATOM 1823 C CA . LYS A 1 222 ? -15.732 -6.592 -24.910 1.00 88.25 222 LYS A CA 1
ATOM 1824 C C . LYS A 1 222 ? -15.732 -6.804 -23.396 1.00 88.25 222 LYS A C 1
ATOM 1826 O O . LYS A 1 222 ? -15.845 -7.936 -22.926 1.00 88.25 222 LYS A O 1
ATOM 1831 N N . TRP A 1 223 ? -15.570 -5.731 -22.623 1.00 86.31 223 TRP A N 1
ATOM 1832 C CA . TRP A 1 223 ? -15.645 -5.789 -21.162 1.00 86.31 223 TRP A CA 1
ATOM 1833 C C . TRP A 1 223 ? -17.048 -6.151 -20.670 1.00 86.31 223 TRP A C 1
ATOM 1835 O O . TRP A 1 223 ? -17.174 -6.978 -19.768 1.00 86.31 223 TRP A O 1
ATOM 1845 N N . LEU A 1 224 ? -18.090 -5.563 -21.259 1.00 88.19 224 LEU A N 1
ATOM 1846 C CA . LEU A 1 224 ? -19.481 -5.854 -20.910 1.00 88.19 224 LEU A CA 1
ATOM 1847 C C . LEU A 1 224 ? -19.847 -7.303 -21.241 1.00 88.19 224 LEU A C 1
ATOM 1849 O O . LEU A 1 224 ? -20.428 -7.979 -20.394 1.00 88.19 224 LEU A O 1
ATOM 1853 N N . ASP A 1 225 ? -19.421 -7.804 -22.400 1.00 89.94 225 ASP A N 1
ATOM 1854 C CA . ASP A 1 225 ? -19.626 -9.201 -22.794 1.00 89.94 225 ASP A CA 1
ATOM 1855 C C . ASP A 1 225 ? -18.940 -10.165 -21.813 1.00 89.94 225 ASP A C 1
ATOM 1857 O O . ASP A 1 225 ? -19.537 -11.146 -21.364 1.00 89.94 225 ASP A O 1
ATOM 1861 N N . ALA A 1 226 ? -17.702 -9.857 -21.406 1.00 85.25 226 ALA A N 1
ATOM 1862 C CA . ALA A 1 226 ? -16.962 -10.656 -20.430 1.00 85.25 226 ALA A CA 1
ATOM 1863 C C . ALA A 1 226 ? -17.608 -10.650 -19.031 1.00 85.25 226 ALA A C 1
ATOM 1865 O O . ALA A 1 226 ? -17.587 -11.670 -18.340 1.00 85.25 226 ALA A O 1
ATOM 1866 N N . LEU A 1 227 ? -18.188 -9.522 -18.604 1.00 84.31 227 LEU A N 1
ATOM 1867 C CA . LEU A 1 227 ? -18.928 -9.421 -17.340 1.00 84.31 227 LEU A CA 1
ATOM 1868 C C . LEU A 1 227 ? -20.255 -10.190 -17.396 1.00 84.31 227 LEU A C 1
ATOM 1870 O O . LEU A 1 227 ? -20.607 -10.883 -16.439 1.00 84.31 227 LEU A O 1
ATOM 1874 N N . ALA A 1 228 ? -20.974 -10.092 -18.518 1.00 84.94 228 ALA A N 1
ATOM 1875 C CA . ALA A 1 228 ? -22.246 -10.771 -18.742 1.00 84.94 228 ALA A CA 1
ATOM 1876 C C . ALA A 1 228 ?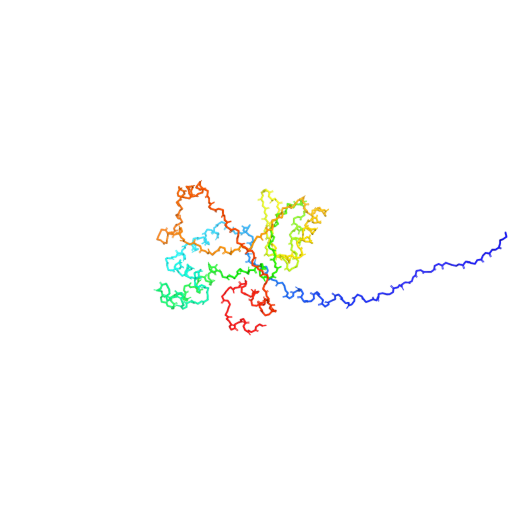 -22.093 -12.298 -18.813 1.00 84.94 228 ALA A C 1
ATOM 1878 O O . ALA A 1 228 ? -22.968 -13.025 -18.343 1.00 84.94 228 ALA A O 1
ATOM 1879 N N . ALA A 1 229 ? -20.952 -12.794 -19.304 1.00 82.62 229 ALA A N 1
ATOM 1880 C CA . ALA A 1 229 ? -20.630 -14.220 -19.389 1.00 82.62 229 ALA A CA 1
ATOM 1881 C C . ALA A 1 229 ? -20.478 -14.938 -18.026 1.00 82.62 229 ALA A C 1
ATOM 1883 O O . ALA A 1 229 ? -20.159 -16.125 -18.005 1.00 82.62 229 ALA A O 1
ATOM 1884 N N . LYS A 1 230 ? -20.745 -14.243 -16.905 1.00 66.94 230 LYS A N 1
ATOM 1885 C CA . LYS A 1 230 ? -20.426 -14.602 -15.515 1.00 66.94 230 LYS A CA 1
ATOM 1886 C C . LYS A 1 230 ? -18.926 -14.864 -15.346 1.00 66.94 230 LYS A C 1
ATOM 1888 O O . LYS A 1 230 ? -18.429 -15.898 -15.792 1.00 66.94 230 LYS A O 1
ATOM 1893 N N . PRO A 1 231 ? -18.183 -13.983 -14.654 1.00 59.41 231 PRO A N 1
ATOM 1894 C CA . PRO A 1 231 ? -16.796 -14.284 -14.343 1.00 59.41 231 PRO A CA 1
ATOM 1895 C C . PRO A 1 231 ? -16.746 -15.613 -13.585 1.00 59.41 231 PRO A C 1
ATOM 1897 O O . PRO A 1 231 ? -17.542 -15.835 -12.666 1.00 59.41 231 PRO A O 1
ATOM 1900 N N . ALA A 1 232 ? -15.832 -16.503 -13.986 1.00 59.22 232 ALA A N 1
ATOM 1901 C CA . ALA A 1 232 ? -15.508 -17.688 -13.203 1.00 59.22 232 ALA A CA 1
ATOM 1902 C C . ALA A 1 232 ? -15.353 -17.240 -11.746 1.00 59.22 232 ALA A C 1
ATOM 1904 O O . ALA A 1 232 ? -14.634 -16.268 -11.495 1.00 59.22 232 ALA A O 1
ATOM 1905 N N . GLN A 1 233 ? -16.081 -17.879 -10.819 1.00 57.03 233 GLN A N 1
ATOM 1906 C CA . GLN A 1 233 ? -15.976 -17.572 -9.393 1.00 57.03 233 GLN A CA 1
ATOM 1907 C C . GLN A 1 233 ? -14.497 -17.430 -9.062 1.00 57.03 233 GLN A C 1
ATOM 1909 O O . GLN A 1 233 ? -13.721 -18.356 -9.315 1.00 57.03 233 GLN A O 1
ATOM 1914 N N . ALA A 1 234 ? -14.102 -16.246 -8.586 1.00 57.91 234 ALA A N 1
ATOM 1915 C CA . ALA A 1 234 ? -12.728 -16.003 -8.198 1.00 57.91 234 ALA A CA 1
ATOM 1916 C C . ALA A 1 234 ? -12.366 -17.099 -7.195 1.00 57.91 234 ALA A C 1
ATOM 1918 O O . ALA A 1 234 ? -12.950 -17.163 -6.113 1.00 57.91 234 ALA A O 1
ATOM 1919 N N . GLN A 1 235 ? -11.488 -18.019 -7.601 1.00 56.84 235 GLN A N 1
ATOM 1920 C CA . GLN A 1 235 ? -11.078 -19.108 -6.733 1.00 56.84 235 GLN A CA 1
ATOM 1921 C C . GLN A 1 235 ? -10.464 -18.470 -5.498 1.00 56.84 235 GLN A C 1
ATOM 1923 O O . GLN A 1 235 ? -9.472 -17.739 -5.588 1.00 56.84 235 GLN A O 1
ATOM 1928 N N . ARG A 1 236 ? -11.107 -18.708 -4.357 1.00 57.38 236 ARG A N 1
ATOM 1929 C CA . ARG A 1 236 ? -10.637 -18.251 -3.061 1.00 57.38 236 ARG A CA 1
ATOM 1930 C C . ARG A 1 236 ? -9.263 -18.876 -2.852 1.00 57.38 236 ARG A C 1
ATOM 1932 O O . ARG A 1 236 ? -9.158 -20.090 -2.694 1.00 57.38 236 ARG A O 1
ATOM 1939 N N . LYS A 1 237 ? -8.202 -18.075 -2.950 1.00 64.81 237 LYS A N 1
ATOM 1940 C CA . LYS A 1 237 ? -6.857 -18.570 -2.656 1.00 64.81 237 LYS A CA 1
ATOM 1941 C C . LYS A 1 237 ? -6.800 -18.854 -1.167 1.00 64.81 237 LYS A C 1
ATOM 1943 O O . LYS A 1 237 ? -7.143 -17.988 -0.368 1.00 64.81 237 LYS A O 1
ATOM 1948 N N . GLU A 1 238 ? -6.375 -20.059 -0.811 1.00 67.62 238 GLU A N 1
ATOM 1949 C CA . GLU A 1 238 ? -6.166 -20.413 0.586 1.00 67.62 238 GLU A CA 1
ATOM 1950 C C . GLU A 1 238 ? -5.194 -19.425 1.235 1.00 67.62 238 GLU A C 1
ATOM 1952 O O . GLU A 1 238 ? -4.143 -19.085 0.679 1.00 67.62 238 GLU A O 1
ATOM 1957 N N . THR A 1 239 ? -5.570 -18.942 2.416 1.00 71.56 239 THR A N 1
ATOM 1958 C CA . THR A 1 239 ? -4.718 -18.075 3.221 1.00 71.56 239 THR A CA 1
ATOM 1959 C C . THR A 1 239 ? -3.487 -18.878 3.643 1.00 71.56 239 THR A C 1
ATOM 1961 O O . THR A 1 239 ? -3.644 -19.910 4.299 1.00 71.56 239 THR A O 1
ATOM 1964 N N . PRO A 1 240 ? -2.264 -18.446 3.286 1.00 77.69 240 PRO A N 1
ATOM 1965 C CA . PRO A 1 240 ? -1.068 -19.190 3.648 1.00 77.69 240 PRO A CA 1
ATOM 1966 C C . PRO A 1 240 ? -0.910 -19.221 5.175 1.00 77.69 240 PRO A C 1
ATOM 1968 O O . PRO A 1 240 ? -1.212 -18.220 5.833 1.00 77.69 240 PRO A O 1
ATOM 1971 N N . PRO A 1 241 ? -0.410 -20.330 5.748 1.00 81.62 241 PRO A N 1
ATOM 1972 C CA . PRO A 1 241 ? -0.162 -20.397 7.178 1.00 81.62 241 PRO A CA 1
ATOM 1973 C C . PRO A 1 241 ? 0.927 -19.390 7.591 1.00 81.62 241 PRO A C 1
ATOM 1975 O O . PRO A 1 241 ? 1.797 -19.044 6.774 1.00 81.62 241 PRO A O 1
ATOM 1978 N N . PRO A 1 242 ? 0.921 -18.942 8.860 1.00 86.12 242 PRO A N 1
ATOM 1979 C CA . PRO A 1 242 ? 1.999 -18.135 9.412 1.00 86.12 242 PRO A CA 1
ATOM 1980 C C . PRO A 1 242 ? 3.357 -18.801 9.186 1.00 86.12 242 PRO A C 1
ATOM 1982 O O . PRO A 1 242 ? 3.504 -20.016 9.320 1.00 86.12 242 PRO A O 1
ATOM 1985 N N . SER A 1 243 ? 4.349 -18.002 8.811 1.00 88.25 243 SER A N 1
ATOM 1986 C CA . SER A 1 243 ? 5.725 -18.456 8.610 1.00 88.25 243 SER A CA 1
ATOM 1987 C C . SER A 1 243 ? 6.590 -17.991 9.783 1.00 88.25 243 SER A C 1
ATOM 1989 O O . SER A 1 243 ? 6.333 -16.914 10.319 1.00 88.25 243 SER A O 1
ATOM 1991 N N . PRO A 1 244 ? 7.616 -18.755 10.193 1.00 91.12 244 PRO A N 1
ATOM 1992 C CA . PRO A 1 244 ? 8.574 -18.265 11.172 1.00 91.12 244 PRO A CA 1
ATOM 1993 C C . PRO A 1 244 ? 9.365 -17.090 10.579 1.00 91.12 244 PRO A C 1
ATOM 1995 O O . PRO A 1 244 ? 9.761 -17.128 9.414 1.00 91.12 244 PRO A O 1
ATOM 1998 N N . PHE A 1 245 ? 9.587 -16.058 11.384 1.00 91.56 245 PHE A N 1
ATOM 1999 C CA . PHE A 1 245 ? 10.415 -14.898 11.058 1.00 91.56 245 PHE A CA 1
ATOM 2000 C C . PHE A 1 245 ? 11.123 -14.420 12.323 1.00 91.56 245 PHE A C 1
ATOM 2002 O O . PHE A 1 245 ? 10.637 -14.630 13.439 1.00 91.56 245 PHE A O 1
ATOM 2009 N N . ASP A 1 246 ? 12.261 -13.760 12.156 1.00 93.12 246 ASP A N 1
ATOM 2010 C CA . ASP A 1 246 ? 12.988 -13.139 13.252 1.00 93.12 246 ASP A CA 1
ATOM 2011 C C . ASP A 1 246 ? 12.817 -11.608 13.268 1.00 93.12 246 ASP A C 1
ATOM 2013 O O . ASP A 1 246 ? 12.091 -10.991 12.482 1.00 93.12 246 ASP A O 1
ATOM 2017 N N . LYS A 1 247 ? 13.483 -10.953 14.221 1.00 92.25 247 LYS A N 1
ATOM 2018 C CA . LYS A 1 247 ? 13.446 -9.492 14.337 1.00 92.25 247 LYS A CA 1
ATOM 2019 C C . LYS A 1 247 ? 14.109 -8.791 13.142 1.00 92.25 247 LYS A C 1
ATOM 2021 O O . LYS A 1 247 ? 13.689 -7.687 12.797 1.00 92.25 247 LYS A O 1
ATOM 2026 N N . LYS A 1 248 ? 15.144 -9.385 12.542 1.00 91.94 248 LYS A N 1
ATOM 2027 C CA . LYS A 1 248 ? 15.861 -8.813 11.394 1.00 91.94 248 LYS A CA 1
ATOM 2028 C C . LYS A 1 248 ? 14.978 -8.849 10.154 1.00 91.94 248 LYS A C 1
ATOM 2030 O O . LYS A 1 248 ? 14.897 -7.838 9.463 1.00 91.94 248 LYS A O 1
ATOM 2035 N N . ASP A 1 249 ? 14.241 -9.936 9.942 1.00 92.19 249 ASP A N 1
ATOM 2036 C CA . ASP A 1 249 ? 13.256 -10.058 8.866 1.00 92.19 249 ASP A CA 1
ATOM 2037 C C . ASP A 1 249 ? 12.232 -8.920 8.926 1.00 92.19 249 ASP A C 1
ATOM 2039 O O . ASP A 1 249 ? 11.961 -8.262 7.921 1.00 92.19 249 ASP A O 1
ATOM 2043 N N . LEU A 1 250 ? 11.714 -8.616 10.123 1.00 91.88 250 LEU A N 1
ATOM 2044 C CA . LEU A 1 250 ? 10.771 -7.512 10.323 1.00 91.88 250 LEU A CA 1
ATOM 2045 C C . LEU A 1 250 ? 11.395 -6.133 10.073 1.00 91.88 250 LEU A C 1
ATOM 2047 O O . LEU A 1 250 ? 10.713 -5.242 9.565 1.00 91.88 250 LEU A O 1
ATOM 2051 N N . ILE A 1 251 ? 12.672 -5.936 10.418 1.00 92.38 251 ILE A N 1
ATOM 2052 C CA . ILE A 1 251 ? 13.395 -4.684 10.141 1.00 92.38 251 ILE A CA 1
ATOM 2053 C C . ILE A 1 251 ? 13.587 -4.514 8.632 1.00 92.38 251 ILE A C 1
ATOM 2055 O O . ILE A 1 251 ? 13.256 -3.459 8.091 1.00 92.38 251 ILE A O 1
ATOM 2059 N N . ILE A 1 252 ? 14.035 -5.563 7.938 1.00 92.75 252 ILE A N 1
ATOM 2060 C CA . ILE A 1 252 ? 14.186 -5.565 6.479 1.00 92.75 252 ILE A CA 1
ATOM 2061 C C . ILE A 1 252 ? 12.841 -5.258 5.817 1.00 92.75 252 ILE A C 1
ATOM 2063 O O . ILE A 1 252 ? 12.752 -4.381 4.959 1.00 92.75 252 ILE A O 1
ATOM 2067 N N . LEU A 1 253 ? 11.777 -5.938 6.248 1.00 91.75 253 LEU A N 1
ATOM 2068 C CA . LEU A 1 253 ? 10.431 -5.730 5.735 1.00 91.75 253 LEU A CA 1
ATOM 2069 C C . LEU A 1 253 ? 9.961 -4.286 5.964 1.00 91.75 253 LEU A C 1
ATOM 2071 O O . LEU A 1 253 ? 9.452 -3.658 5.039 1.00 91.75 253 LEU A O 1
ATOM 2075 N N . LYS A 1 254 ? 10.176 -3.735 7.165 1.00 90.19 254 LYS A N 1
ATOM 2076 C CA . LYS A 1 254 ? 9.833 -2.348 7.513 1.00 90.19 254 LYS A CA 1
ATOM 2077 C C . LYS A 1 254 ? 10.501 -1.341 6.582 1.00 90.19 254 LYS A C 1
ATOM 2079 O O . LYS A 1 254 ? 9.844 -0.382 6.182 1.00 90.19 254 LYS A O 1
ATOM 2084 N N . GLU A 1 255 ? 11.771 -1.532 6.244 1.00 91.81 255 GLU A N 1
ATOM 2085 C CA . GLU A 1 255 ? 12.472 -0.625 5.334 1.00 91.81 255 GLU A CA 1
ATOM 2086 C C . GLU A 1 255 ? 12.021 -0.800 3.883 1.00 91.81 255 GLU A C 1
ATOM 2088 O O . GLU A 1 255 ? 11.741 0.187 3.205 1.00 91.81 255 GLU A O 1
ATOM 2093 N N . LEU A 1 256 ? 11.817 -2.040 3.432 1.00 91.69 256 LEU A N 1
ATOM 2094 C CA . LEU A 1 256 ? 11.334 -2.313 2.077 1.00 91.69 256 LEU A CA 1
ATOM 2095 C C . LEU A 1 256 ? 9.892 -1.829 1.832 1.00 91.69 256 LEU A C 1
ATOM 2097 O O . LEU A 1 256 ? 9.510 -1.560 0.689 1.00 91.69 256 LEU A O 1
ATOM 2101 N N . ILE A 1 257 ? 9.065 -1.725 2.881 1.00 89.88 257 ILE A N 1
ATOM 2102 C CA . ILE A 1 257 ? 7.731 -1.101 2.802 1.00 89.88 257 ILE A CA 1
ATOM 2103 C C . ILE A 1 257 ? 7.854 0.399 2.502 1.00 89.88 257 ILE A C 1
ATOM 2105 O O . ILE A 1 257 ? 6.980 0.958 1.842 1.00 89.88 257 ILE A O 1
ATOM 2109 N N . LYS A 1 258 ? 8.917 1.064 2.974 1.00 88.44 258 LYS A N 1
ATOM 2110 C CA . LYS A 1 258 ? 9.162 2.482 2.669 1.00 88.44 258 LYS A CA 1
ATOM 2111 C C . LYS A 1 258 ? 9.685 2.644 1.249 1.00 88.44 258 LYS A C 1
ATOM 2113 O O . LYS A 1 258 ? 9.173 3.481 0.512 1.00 88.44 258 LYS A O 1
ATOM 2118 N N . ASP A 1 259 ? 10.682 1.838 0.889 1.00 89.50 259 ASP A N 1
ATOM 2119 C CA . ASP A 1 259 ? 11.226 1.782 -0.459 1.00 89.50 259 ASP A CA 1
ATOM 2120 C C . ASP A 1 259 ? 11.627 0.351 -0.842 1.00 89.50 259 ASP A C 1
ATOM 2122 O O . ASP A 1 259 ? 12.591 -0.224 -0.342 1.00 89.50 259 ASP A O 1
ATOM 2126 N N . GLY A 1 260 ? 10.918 -0.223 -1.815 1.00 88.81 260 GLY A N 1
ATOM 2127 C CA . GLY A 1 260 ? 11.186 -1.575 -2.315 1.00 88.81 260 GLY A CA 1
ATOM 2128 C C . GLY A 1 260 ? 12.544 -1.728 -3.016 1.00 88.81 260 GLY A C 1
ATOM 2129 O O . GLY A 1 260 ? 12.919 -2.840 -3.403 1.00 88.81 260 GLY A O 1
ATOM 2130 N N . ARG A 1 261 ? 13.276 -0.627 -3.215 1.00 90.50 261 ARG A N 1
ATOM 2131 C CA . ARG A 1 261 ? 14.562 -0.585 -3.911 1.00 90.50 261 ARG A CA 1
ATOM 2132 C C . ARG A 1 261 ? 15.767 -0.246 -3.039 1.00 90.50 261 ARG A C 1
ATOM 2134 O O . ARG A 1 261 ? 16.874 -0.234 -3.585 1.00 90.50 261 ARG A O 1
ATOM 2141 N N . THR A 1 262 ? 15.597 -0.080 -1.725 1.00 89.62 262 THR A N 1
ATOM 2142 C CA . THR A 1 262 ? 16.702 0.109 -0.765 1.00 89.62 262 THR A CA 1
ATOM 2143 C C . THR A 1 262 ? 17.832 -0.894 -1.009 1.00 89.62 262 THR A C 1
ATOM 2145 O O . THR A 1 262 ? 17.587 -2.097 -1.177 1.00 89.62 262 THR A O 1
ATOM 2148 N N . LYS A 1 263 ? 19.089 -0.434 -1.066 1.00 88.12 263 LYS A N 1
ATOM 2149 C CA . LYS A 1 263 ? 20.226 -1.299 -1.434 1.00 88.12 263 LYS A CA 1
ATOM 2150 C C . LYS A 1 263 ? 20.493 -2.342 -0.349 1.00 88.12 263 LYS A C 1
ATOM 2152 O O . LYS A 1 263 ? 20.281 -2.093 0.829 1.00 88.12 263 LYS A O 1
ATOM 2157 N N . LEU A 1 264 ? 20.992 -3.522 -0.734 1.00 87.19 264 LEU A N 1
ATOM 2158 C CA . LEU A 1 264 ? 21.325 -4.571 0.243 1.00 87.19 264 LEU A CA 1
ATOM 2159 C C . LEU A 1 264 ? 22.415 -4.097 1.209 1.00 87.19 264 LEU A C 1
ATOM 2161 O O . LEU A 1 264 ? 22.378 -4.438 2.379 1.00 87.19 264 LEU A O 1
ATOM 2165 N N . THR A 1 265 ? 23.338 -3.264 0.727 1.00 90.12 265 THR A N 1
ATOM 2166 C CA . THR A 1 265 ? 24.379 -2.632 1.542 1.00 90.12 265 THR A CA 1
ATOM 2167 C C . THR A 1 265 ? 23.811 -1.692 2.602 1.00 90.12 265 THR A C 1
ATOM 2169 O O . THR A 1 265 ? 24.361 -1.624 3.688 1.00 90.12 265 THR A O 1
ATOM 2172 N N . GLU A 1 266 ? 22.720 -0.984 2.297 1.00 89.81 266 GLU A N 1
ATOM 2173 C CA . GLU A 1 266 ? 22.030 -0.103 3.251 1.00 89.81 266 GLU A CA 1
ATOM 2174 C C . GLU A 1 266 ? 21.249 -0.942 4.270 1.00 89.81 266 GLU A C 1
ATOM 2176 O O . GLU A 1 266 ? 21.329 -0.690 5.465 1.00 89.81 266 GLU A O 1
ATOM 2181 N N . LEU A 1 267 ? 20.564 -1.998 3.814 1.00 89.81 267 LEU A N 1
ATOM 2182 C CA . LEU A 1 267 ? 19.851 -2.927 4.699 1.00 89.81 267 LEU A CA 1
ATOM 2183 C C . LEU A 1 267 ? 20.793 -3.684 5.647 1.00 89.81 267 LEU A C 1
ATOM 2185 O O . LEU A 1 267 ? 20.410 -3.971 6.772 1.00 89.81 267 LEU A O 1
ATOM 2189 N N . ALA A 1 268 ? 22.015 -4.000 5.209 1.00 88.75 268 ALA A N 1
ATOM 2190 C CA . ALA A 1 268 ? 23.006 -4.718 6.010 1.00 88.75 268 ALA A CA 1
ATOM 2191 C C . ALA A 1 268 ? 23.595 -3.890 7.168 1.00 88.75 268 ALA A C 1
ATOM 2193 O O . ALA A 1 268 ? 24.257 -4.457 8.033 1.00 88.75 268 ALA A O 1
ATOM 2194 N N . GLN A 1 269 ? 23.392 -2.569 7.174 1.00 90.56 269 GLN A N 1
ATOM 2195 C CA . GLN A 1 269 ? 23.874 -1.666 8.228 1.00 90.56 269 GLN A CA 1
ATOM 2196 C C . GLN A 1 269 ? 22.889 -1.517 9.403 1.00 90.56 269 GLN A C 1
ATOM 2198 O O . GLN A 1 269 ? 23.217 -0.836 10.375 1.00 90.56 269 GLN A O 1
ATOM 2203 N N . LEU A 1 270 ? 21.693 -2.109 9.304 1.00 84.50 270 LEU A N 1
ATOM 2204 C CA . LEU A 1 270 ? 20.601 -2.020 10.284 1.00 84.50 270 LEU A CA 1
ATOM 2205 C C . LEU A 1 270 ? 20.640 -3.159 11.309 1.00 84.50 270 LEU A C 1
ATOM 2207 O O . LEU A 1 270 ? 20.247 -2.895 12.470 1.00 84.50 270 LEU A O 1
#

Secondary structure (DSSP, 8-state):
--------------------SSSTTHHHHTTT-PPP----S-GGG--HHHHHHHHHHHHHH--HHHHHHHHHHHHH-SS-HHHHHHHHT--HHHHHHHHHHHHHTTS--------TGGGTEEEEEEEEEEPTT-TTHHHHHT--TTTEEEEEEE-SSS-EEEEEEEEEGGGHHHHHHHHHHHHHTTSEEEEEEEEEP-PPPPPP--TTEETTTTEE---HHHHHHHHHT-------PPPPPP----HHHHHHHHHHHH-TT--HHHHTT-

Foldseek 3Di:
DDDDDDDDDDDDDDDDDDPPPPPPVVVVLVVLPLDQLPPDPDPPPQDPVNVVVVVVVLLVLLAPLNVLLLVLCVVPHPAPLVVSCVVSVNDSVVSVVSVVVCVVVVNDAAFDDDQLQQQQWWKKKKQFQFAPPLQVVQVVLLCDRNWWRDKDQDDDPRNGIITMTTHRPVCPVVVVVSSVVCCVVRRTVDMDMDTDARDDDDRDDCVQADNVVSDGHDPVVVVVVCVVVPDDPPPDPDRDHHDDDDPLRVQLNSVRRNGVHPDVVNSVVD

Solvent-accessible surface area (backbone atoms only — not comparable to full-atom values): 16529 Å² total; per-residue (Å²): 134,88,80,91,83,88,84,81,87,79,92,76,84,87,74,91,80,76,96,71,86,69,65,76,69,56,66,56,57,68,74,53,59,71,72,75,72,79,69,69,82,67,84,87,74,65,52,72,65,61,51,51,50,53,48,53,51,54,57,69,60,47,34,60,66,49,49,50,49,53,50,38,29,69,74,73,42,79,68,53,56,66,60,39,14,67,75,65,75,42,59,53,72,56,47,51,53,52,52,54,48,33,41,75,70,67,75,46,84,52,54,51,76,80,66,45,36,35,71,45,23,38,37,36,40,37,43,35,27,44,29,90,95,23,72,76,52,42,62,56,66,63,53,45,86,83,28,52,65,47,77,45,84,37,79,65,97,51,46,22,36,40,35,32,33,48,41,48,62,93,42,52,65,64,50,52,56,50,54,51,47,42,31,75,71,58,33,21,77,46,72,49,80,43,81,44,74,87,71,79,74,86,66,88,78,63,91,46,49,40,49,86,79,68,42,78,59,79,65,59,70,64,51,51,53,52,56,71,69,54,66,75,75,77,76,80,72,77,78,58,69,62,54,94,77,57,73,64,56,53,51,54,50,56,50,25,47,70,31,46,61,68,49,69,74,62,62,72,74,112

Radius of gyration: 26.89 Å; Cα contacts (8 Å, |Δi|>4): 277; chains: 1; bounding box: 50×44×112 Å

Sequence (270 aa):
MLGRGDSCCPMGAIQVCQLQRRSQCRQNLEKFRLPPIFFGPYLSHIAPEEYLEKINRFVSFLDHQNVKIIMAMRKYGLRNLQLIANKTNIPRPTVHARVSKLEKEGLLRTWIHPNYAKLGLVRAMVFLTTKPGKELLAPEALRVPGYWLRLIRCMGECNGYYSTHAIPLEKRWDFEQYLERIVASGIATEYRLLWLEEAGSPLPDFSYYDTKKKTWTFDWPKWLDALAAKPAQAQRKETPPPSPFDKKDLIILKELIKDGRTKLTELAQL

pLDDT: mean 79.49, std 22.92, range [23.28, 98.0]

Nearest PDB structures (foldseek):
  7fby-assembly1_A  TM=7.017E-01  e=1.738E-06  Pyrococcus horikoshii OT3
  2dbb-assembly1_B  TM=6.976E-01  e=3.548E-06  Pyrococcus horikoshii OT3
  4pcq-assembly1_B  TM=6.147E-01  e=3.766E-06  Mycobacterium tuberculosis H37Rv
  4pcq-assembly2_D  TM=5.469E-01  e=8.811E-05  Mycobacterium tuberculosis H37Rv
  4go5-assembly1_X-2  TM=5.105E-01  e=1.494E-01  Mycobacterium tuberculosis